Protein AF-A0A1C2I2F8-F1 (afdb_monomer)

Solvent-accessible surface area (backbone atoms only — not comparable to full-atom values): 10516 Å² total; per-residue (Å²): 132,60,70,65,62,55,48,52,49,51,50,42,50,51,53,33,51,54,48,42,57,51,33,44,52,52,42,43,54,48,27,52,54,47,41,53,53,22,67,75,56,41,80,75,30,47,70,46,37,55,40,28,49,48,52,43,57,40,42,50,52,35,48,55,33,46,51,60,32,56,64,43,50,59,60,37,52,54,43,49,53,48,45,53,53,50,53,56,50,51,53,53,51,54,63,58,42,78,78,47,74,74,89,79,41,72,70,58,57,53,50,52,52,53,50,52,51,56,44,54,55,41,51,52,51,38,49,53,43,46,53,52,37,53,53,28,50,48,52,33,50,50,34,48,53,55,46,51,53,45,31,53,53,29,38,52,42,14,69,70,29,89,86,51,24,74,62,38,36,47,49,25,50,53,43,44,53,40,48,50,54,38,54,53,38,51,54,54,39,47,53,49,52,50,54,53,47,52,56,62,63,74,75,116

Nearest PDB structures (foldseek):
  5nnv-assembly2_B  TM=4.432E-01  e=3.507E-01  Bacillus subtilis subsp. subtilis str. 168
  6ewy-assembly1_A  TM=2.568E-01  e=3.854E-01  Mycobacterium tuberculosis H37Rv
  7sqc-assembly1_1J  TM=2.182E-01  e=1.090E+00  Chlamydomonas reinhardtii
  7sqc-assembly1_1K  TM=2.072E-01  e=1.517E+00  Chlamydomonas reinhardtii
  6h2e-assembly1_Q-2  TM=2.753E-01  e=4.495E+00  Aeromonas hydrophila subsp. hydrophila AL09-71

Foldseek 3Di:
DDPVLLVVLVVLLVVLVVLLVVLLVLQLVLLVVQCVVCVVVPPLQVQLVVLSVLSNVLSVQLVVLSVQLSVLSVVLSVLVVVLVVLVVVLVVVVVVCVVPDPVPDVPVVVVNVVSVVVNVVSLVVSLVSLVSNLVSLVSSLVSLVSSVVSLVSQLVSLCVRPPRNVSSNVSSVVSNVSSVSSNVSSVVSSVSSVVVNVVSVVPD

Mean predicted aligned error: 6.42 Å

Secondary structure (DSSP, 8-state):
--HHHHHHHHHHHHHHHHHHHHHHHHHHHHHHHHHHHHHHHGGGGHHHHHHHHHHHHHHHHHHHHHHHHHHHHHHHHHHHHHHHHHHHHHHHHHHHHTTS-GGG-HHHHHHHHHHHHHHHHHHHHHHHHHHHHHHHHHHHHHHHHHHHHHHHHHHHHHHH-SSSHHHHHHHHHHHHHHHHHHHHHHHHHHHHHHHHHHHHHTT-

pLDDT: mean 87.41, std 8.78, range [48.34, 96.81]

Organism: Acidithiobacillus thiooxidans (NCBI:txid930)

Radius of gyration: 25.01 Å; Cα contacts (8 Å, |Δi|>4): 177; chains: 1; bounding box: 57×21×79 Å

Structure (mmCIF, N/CA/C/O backbone):
data_AF-A0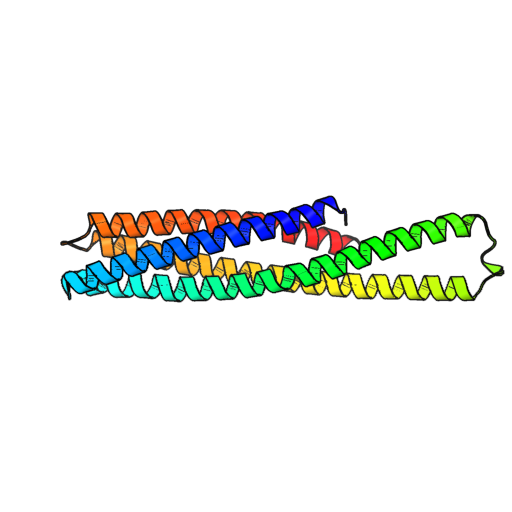A1C2I2F8-F1
#
_entry.id   AF-A0A1C2I2F8-F1
#
loop_
_atom_site.group_PDB
_atom_site.id
_atom_site.type_symbol
_atom_site.label_atom_id
_atom_site.label_alt_id
_atom_site.label_comp_id
_atom_site.label_asym_id
_atom_site.label_entity_id
_atom_site.label_seq_id
_atom_site.pdbx_PDB_ins_code
_atom_site.Cartn_x
_atom_site.Cartn_y
_atom_site.Cartn_z
_atom_site.occupancy
_atom_site.B_iso_or_equiv
_atom_site.auth_seq_id
_atom_site.auth_comp_id
_atom_site.auth_asym_id
_atom_site.auth_atom_id
_atom_site.pdbx_PDB_model_num
ATOM 1 N N . MET A 1 1 ? 8.963 0.550 -23.098 1.00 66.12 1 MET A N 1
ATOM 2 C CA . MET A 1 1 ? 7.778 0.998 -22.365 1.00 66.12 1 MET A CA 1
ATOM 3 C C . MET A 1 1 ? 7.460 2.398 -22.864 1.00 66.12 1 MET A C 1
ATOM 5 O O . MET A 1 1 ? 8.388 3.029 -23.361 1.00 66.12 1 MET A O 1
ATOM 9 N N . ASP A 1 2 ? 6.215 2.862 -22.812 1.00 74.25 2 ASP A N 1
ATOM 10 C CA . ASP A 1 2 ? 5.931 4.273 -23.112 1.00 74.25 2 ASP A CA 1
ATOM 11 C C . ASP A 1 2 ? 6.243 5.142 -21.881 1.00 74.25 2 ASP A C 1
ATOM 13 O O . ASP A 1 2 ? 6.106 4.681 -20.747 1.00 74.25 2 ASP A O 1
ATOM 17 N N . MET A 1 3 ? 6.691 6.378 -22.097 1.00 79.00 3 MET A N 1
ATOM 18 C CA . MET A 1 3 ? 6.932 7.354 -21.031 1.00 79.00 3 MET A CA 1
ATOM 19 C C . MET A 1 3 ? 5.645 7.637 -20.245 1.00 79.00 3 MET A C 1
ATOM 21 O O . MET A 1 3 ? 5.715 7.826 -19.035 1.00 79.00 3 MET A O 1
ATOM 25 N N . GLU A 1 4 ? 4.488 7.584 -20.909 1.00 85.31 4 GLU A N 1
ATOM 26 C CA . GLU A 1 4 ? 3.163 7.748 -20.297 1.00 85.31 4 GLU A CA 1
ATOM 27 C C . GLU A 1 4 ? 2.917 6.729 -19.172 1.00 85.31 4 GLU A C 1
ATOM 29 O O . GLU A 1 4 ? 2.670 7.115 -18.037 1.00 85.31 4 GLU A O 1
ATOM 34 N N . ARG A 1 5 ? 3.159 5.435 -19.420 1.00 84.81 5 ARG A N 1
ATOM 35 C CA . ARG A 1 5 ? 2.995 4.384 -18.395 1.00 84.81 5 ARG A CA 1
ATOM 36 C C . ARG A 1 5 ? 3.957 4.505 -17.219 1.00 84.81 5 ARG A C 1
ATOM 38 O O . ARG A 1 5 ? 3.641 4.092 -16.106 1.00 84.81 5 ARG A O 1
ATOM 45 N N . LEU A 1 6 ? 5.161 5.019 -17.469 1.00 83.88 6 LEU A N 1
ATOM 46 C CA . LEU A 1 6 ? 6.120 5.278 -16.400 1.00 83.88 6 LEU A CA 1
ATOM 47 C C . LEU A 1 6 ? 5.607 6.420 -15.517 1.00 83.88 6 LEU A C 1
ATOM 49 O O . LEU A 1 6 ? 5.664 6.292 -14.297 1.00 83.88 6 LEU A O 1
ATOM 53 N N . MET A 1 7 ? 5.068 7.484 -16.122 1.00 87.06 7 MET A N 1
ATOM 54 C CA . MET A 1 7 ? 4.445 8.597 -15.401 1.00 87.06 7 MET A CA 1
ATOM 55 C C . MET A 1 7 ? 3.229 8.138 -14.592 1.00 87.06 7 MET A C 1
ATOM 57 O O . MET A 1 7 ? 3.176 8.452 -13.408 1.00 87.06 7 MET A O 1
ATOM 61 N N . ASP A 1 8 ? 2.351 7.305 -15.159 1.00 90.06 8 ASP A N 1
ATOM 62 C CA . ASP A 1 8 ? 1.211 6.723 -14.433 1.00 90.06 8 ASP A CA 1
ATOM 63 C C . ASP A 1 8 ? 1.669 5.954 -13.182 1.00 90.06 8 ASP A C 1
ATOM 65 O O . ASP A 1 8 ? 1.111 6.116 -12.099 1.00 90.06 8 ASP A O 1
ATOM 69 N N . LEU A 1 9 ? 2.743 5.160 -13.291 1.00 89.94 9 LEU A N 1
ATOM 70 C CA . LEU A 1 9 ? 3.311 4.434 -12.151 1.00 89.94 9 LEU A CA 1
ATOM 71 C C . LEU A 1 9 ? 3.855 5.378 -11.065 1.00 89.94 9 LEU A C 1
ATOM 73 O 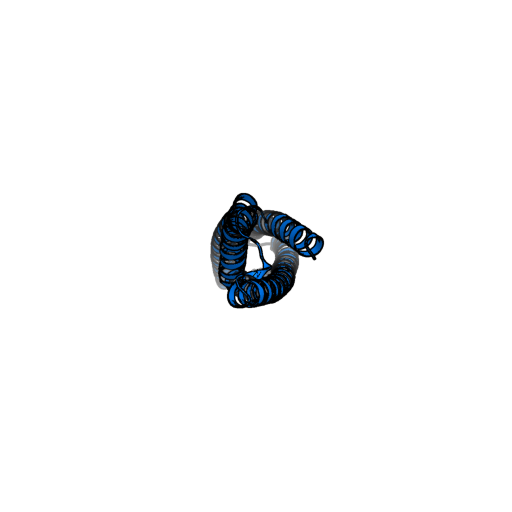O . LEU A 1 9 ? 3.735 5.073 -9.874 1.00 89.94 9 LEU A O 1
ATOM 77 N N . VAL A 1 10 ? 4.463 6.504 -11.449 1.00 89.06 10 VAL A N 1
ATOM 78 C CA . VAL A 1 10 ? 4.946 7.516 -10.493 1.00 89.06 10 VAL A CA 1
ATOM 79 C C . VAL A 1 10 ? 3.776 8.215 -9.811 1.00 89.06 10 VAL A C 1
ATOM 81 O O . VAL A 1 10 ? 3.778 8.347 -8.585 1.00 89.06 10 VAL A O 1
ATOM 84 N N . ASP A 1 11 ? 2.785 8.639 -10.589 1.00 90.62 11 ASP A N 1
ATOM 85 C CA . ASP A 1 11 ? 1.622 9.368 -10.099 1.00 90.62 11 ASP A CA 1
ATOM 86 C C . ASP A 1 11 ? 0.789 8.486 -9.163 1.00 90.62 11 ASP A C 1
ATOM 88 O O . ASP A 1 11 ? 0.508 8.892 -8.031 1.00 90.62 11 ASP A O 1
ATOM 92 N N . ASP A 1 12 ? 0.507 7.239 -9.552 1.00 91.50 12 ASP A N 1
ATOM 93 C CA . ASP A 1 12 ? -0.204 6.276 -8.708 1.00 91.50 12 ASP A CA 1
ATOM 94 C C . ASP A 1 12 ? 0.582 5.946 -7.431 1.00 91.50 12 ASP A C 1
ATOM 96 O O . ASP A 1 12 ? -0.003 5.870 -6.346 1.00 91.50 12 ASP A O 1
ATOM 100 N N . SER A 1 13 ? 1.914 5.813 -7.515 1.00 91.06 13 SER A N 1
ATOM 101 C CA . SER A 1 13 ? 2.769 5.650 -6.330 1.00 91.06 13 SER A CA 1
ATOM 102 C C . SER A 1 13 ? 2.642 6.846 -5.386 1.00 91.06 13 SER A C 1
ATOM 104 O O . SER A 1 13 ? 2.532 6.673 -4.167 1.00 91.06 13 SER A O 1
ATOM 106 N N . HIS A 1 14 ? 2.637 8.066 -5.926 1.00 89.19 14 HIS A N 1
ATOM 107 C CA . HIS A 1 14 ? 2.543 9.275 -5.122 1.00 89.19 14 HIS A CA 1
ATOM 108 C C . HIS A 1 14 ? 1.169 9.411 -4.457 1.00 89.19 14 HIS A C 1
ATOM 110 O O . HIS A 1 14 ? 1.088 9.678 -3.253 1.00 89.19 14 HIS A O 1
ATOM 116 N N . VAL A 1 15 ? 0.093 9.167 -5.210 1.00 91.62 15 VAL A N 1
ATOM 117 C CA . VAL A 1 15 ? -1.290 9.162 -4.711 1.00 91.62 15 VAL A CA 1
ATOM 118 C C . VAL A 1 15 ? -1.468 8.115 -3.614 1.00 91.62 15 VAL A C 1
ATOM 120 O O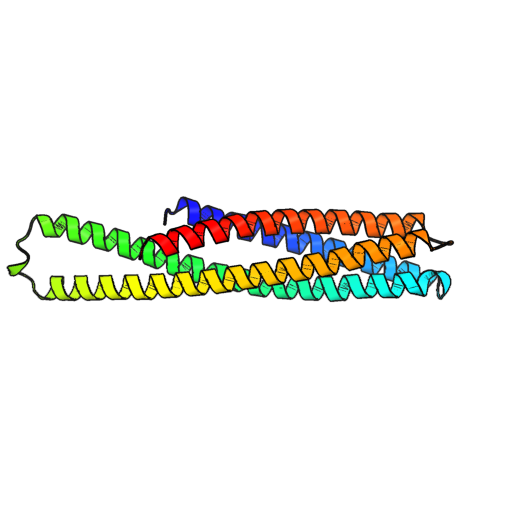 . VAL A 1 15 ? -2.041 8.417 -2.559 1.00 91.62 15 VAL A O 1
ATOM 123 N N . LEU A 1 16 ? -0.941 6.904 -3.815 1.00 91.94 16 LEU A N 1
ATOM 124 C CA . LEU A 1 16 ? -0.966 5.843 -2.814 1.00 91.94 16 LEU A CA 1
ATOM 125 C C . LEU A 1 16 ? -0.242 6.271 -1.536 1.00 91.94 16 LEU A C 1
ATOM 127 O O . LEU A 1 16 ? -0.814 6.165 -0.451 1.00 91.94 16 LEU A O 1
ATOM 131 N N . ASN A 1 17 ? 0.976 6.802 -1.647 1.00 90.19 17 ASN A N 1
ATOM 132 C CA . ASN A 1 17 ? 1.759 7.215 -0.486 1.00 90.19 17 ASN A CA 1
ATOM 133 C C . ASN A 1 17 ? 1.059 8.329 0.313 1.00 90.19 17 ASN A C 1
ATOM 135 O O . ASN A 1 17 ? 0.961 8.258 1.539 1.00 90.19 17 ASN A O 1
ATOM 139 N N . GLN A 1 18 ? 0.491 9.333 -0.364 1.00 92.38 18 GLN A N 1
ATOM 140 C CA . GLN A 1 18 ? -0.292 10.381 0.299 1.00 92.38 18 GLN A CA 1
ATOM 141 C C . GLN A 1 18 ? -1.537 9.817 0.997 1.00 92.38 18 GLN A C 1
ATOM 143 O O . GLN A 1 18 ? -1.827 10.175 2.145 1.00 92.38 18 GLN A O 1
ATOM 148 N N . THR A 1 19 ? -2.262 8.921 0.322 1.00 93.25 19 THR A N 1
ATOM 149 C CA . THR A 1 19 ? -3.471 8.278 0.855 1.00 93.25 19 THR A CA 1
ATOM 150 C C . THR A 1 19 ? -3.147 7.450 2.093 1.00 93.25 19 THR A C 1
ATOM 152 O O . THR A 1 19 ? -3.808 7.589 3.123 1.00 93.25 19 THR A O 1
ATOM 155 N N . LEU A 1 20 ? -2.088 6.646 2.021 1.00 91.94 20 LEU A N 1
ATOM 156 C CA . LEU A 1 20 ? -1.631 5.780 3.097 1.00 91.94 20 LEU A CA 1
ATOM 157 C C . LEU A 1 20 ? -1.120 6.602 4.286 1.00 91.94 20 LEU A C 1
ATOM 159 O O . LEU A 1 20 ? -1.578 6.399 5.408 1.00 91.94 20 LEU A O 1
ATOM 163 N N . ALA A 1 21 ? -0.276 7.612 4.057 1.00 90.94 21 ALA A N 1
ATOM 164 C CA . ALA A 1 21 ? 0.214 8.490 5.119 1.00 90.94 21 ALA A CA 1
ATOM 165 C C . ALA A 1 21 ? -0.926 9.225 5.844 1.00 90.94 21 ALA A C 1
ATOM 167 O O . ALA A 1 21 ? -0.912 9.352 7.073 1.00 90.94 21 ALA A O 1
ATOM 168 N N . LYS A 1 22 ? -1.933 9.700 5.101 1.00 93.56 22 LYS A N 1
ATOM 169 C CA . LYS A 1 22 ? -3.115 10.345 5.682 1.00 93.56 22 LYS A CA 1
ATOM 170 C C . LYS A 1 22 ? -3.944 9.358 6.502 1.00 93.56 22 LYS A C 1
ATOM 172 O O . LYS A 1 22 ? -4.258 9.654 7.654 1.00 93.56 22 LYS A O 1
ATOM 177 N N . ALA A 1 23 ? -4.260 8.192 5.942 1.00 91.06 23 ALA A N 1
ATOM 178 C CA . ALA A 1 23 ? -5.065 7.179 6.617 1.00 91.06 23 ALA A CA 1
ATOM 179 C C . ALA A 1 23 ? -4.387 6.662 7.893 1.00 91.06 23 ALA A C 1
ATOM 181 O O . ALA A 1 23 ? -5.036 6.575 8.931 1.00 91.06 23 ALA A O 1
ATOM 182 N N . LEU A 1 24 ? -3.076 6.403 7.863 1.00 90.25 24 LEU A N 1
ATOM 183 C CA . LEU A 1 24 ? -2.327 5.964 9.043 1.00 90.25 24 LEU A CA 1
ATOM 184 C C . LEU A 1 24 ? -2.321 7.011 10.160 1.00 90.25 24 LEU A C 1
ATOM 186 O O . LEU A 1 24 ? -2.509 6.666 11.325 1.00 90.25 24 LEU A O 1
ATOM 190 N N . ARG A 1 25 ? -2.167 8.299 9.821 1.00 91.25 25 ARG A N 1
ATOM 191 C CA . ARG A 1 25 ? -2.284 9.394 10.802 1.00 91.25 25 ARG A CA 1
ATOM 192 C C . ARG A 1 25 ? -3.688 9.475 11.399 1.00 91.25 25 ARG A C 1
ATOM 194 O O . ARG A 1 25 ? -3.834 9.711 12.597 1.00 91.25 25 ARG A O 1
ATOM 201 N N . GLU A 1 26 ? -4.722 9.296 10.579 1.00 91.81 26 GLU A N 1
ATOM 202 C CA . GLU A 1 26 ? -6.111 9.274 11.045 1.00 91.81 26 GLU A CA 1
ATOM 203 C C . GLU A 1 26 ? -6.363 8.084 11.984 1.00 91.81 26 GLU A C 1
ATOM 205 O O . GLU A 1 26 ? -6.938 8.276 13.058 1.00 91.81 26 GLU A O 1
ATOM 210 N N . ILE A 1 27 ? -5.879 6.890 11.627 1.00 90.81 27 ILE A N 1
ATOM 211 C CA . ILE A 1 27 ? -5.968 5.669 12.438 1.00 90.81 27 ILE A CA 1
ATOM 212 C C . ILE A 1 27 ? -5.261 5.851 13.784 1.00 90.81 27 ILE A C 1
ATOM 214 O O . ILE A 1 27 ? -5.883 5.599 14.816 1.00 90.81 27 ILE A O 1
ATOM 218 N N . ASP A 1 28 ? -4.014 6.335 13.806 1.00 90.69 28 ASP A N 1
ATOM 219 C CA . ASP A 1 28 ? -3.273 6.544 15.059 1.00 90.69 28 ASP A CA 1
ATOM 220 C C . ASP A 1 28 ? -3.976 7.567 15.963 1.00 90.69 28 ASP A C 1
ATOM 222 O O . ASP A 1 28 ? -4.195 7.307 17.148 1.00 90.69 28 ASP A O 1
ATOM 226 N N . ARG A 1 29 ? -4.454 8.686 15.398 1.00 92.06 29 ARG A N 1
ATOM 227 C CA . ARG A 1 29 ? -5.221 9.690 16.152 1.00 92.06 29 ARG A CA 1
ATOM 228 C C . ARG A 1 29 ? -6.494 9.096 16.762 1.00 92.06 29 ARG A C 1
ATOM 230 O O . ARG A 1 29 ? -6.821 9.375 17.916 1.00 92.06 29 ARG A O 1
ATOM 237 N N . MET A 1 30 ? -7.237 8.300 15.995 1.00 92.44 30 MET A N 1
ATOM 238 C CA . MET A 1 30 ? -8.466 7.656 16.463 1.00 92.44 30 MET A CA 1
ATOM 239 C C . MET A 1 30 ? -8.191 6.602 17.540 1.00 92.44 30 MET A C 1
ATOM 241 O O . MET A 1 30 ? -8.897 6.560 18.550 1.00 92.44 30 MET A O 1
ATOM 245 N N . ALA A 1 31 ? -7.145 5.797 17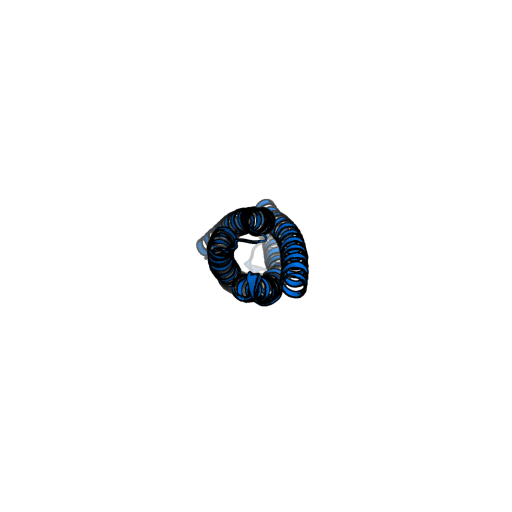.362 1.00 91.50 31 ALA A N 1
ATOM 246 C CA . ALA A 1 31 ? -6.728 4.794 18.332 1.00 91.50 31 ALA A CA 1
ATOM 247 C C . ALA A 1 31 ? -6.269 5.441 19.646 1.00 91.50 31 ALA A C 1
ATOM 249 O O . ALA A 1 31 ? -6.668 5.005 20.725 1.00 91.50 31 ALA A O 1
ATOM 250 N N . LEU A 1 32 ? -5.510 6.538 19.572 1.00 91.75 32 LEU A N 1
ATOM 251 C CA . LEU A 1 32 ? -5.098 7.307 20.744 1.00 91.75 32 LEU A CA 1
ATOM 252 C C . LEU A 1 32 ? -6.306 7.863 21.510 1.00 91.75 32 LEU A C 1
ATOM 254 O O . LEU A 1 32 ? -6.382 7.727 22.732 1.00 91.75 32 LEU A O 1
ATOM 258 N N . ASN A 1 33 ? -7.281 8.437 20.800 1.00 89.12 33 ASN A N 1
ATOM 259 C CA . ASN A 1 33 ? -8.515 8.926 21.415 1.00 89.12 33 ASN A CA 1
ATOM 260 C C . ASN A 1 33 ? -9.288 7.798 22.113 1.00 89.12 33 ASN A C 1
ATOM 262 O O . ASN A 1 33 ? -9.778 7.986 23.229 1.00 89.12 33 ASN A O 1
ATOM 266 N N . ALA A 1 34 ? -9.357 6.615 21.500 1.00 88.56 34 ALA A N 1
ATOM 267 C CA . ALA A 1 34 ? -9.966 5.449 22.127 1.00 88.56 34 ALA A CA 1
ATOM 268 C C . ALA A 1 34 ? -9.212 5.006 23.390 1.00 88.56 34 ALA A C 1
ATOM 270 O O . ALA A 1 34 ? -9.844 4.758 24.413 1.00 88.56 34 ALA A O 1
ATOM 271 N N . LEU A 1 35 ? -7.876 4.987 23.374 1.00 90.25 35 LEU A N 1
ATOM 272 C CA . LEU A 1 35 ? -7.069 4.665 24.557 1.00 90.25 35 LEU A CA 1
ATOM 273 C C . LEU A 1 35 ? -7.296 5.657 25.706 1.00 90.25 35 LEU A C 1
ATOM 275 O O . LEU A 1 35 ? -7.325 5.258 26.870 1.00 90.25 35 LEU A O 1
ATOM 279 N N . VAL A 1 36 ? -7.499 6.944 25.409 1.00 90.12 36 VAL A N 1
ATOM 280 C CA . VAL A 1 36 ? -7.859 7.943 26.428 1.00 90.12 36 VAL A CA 1
ATOM 281 C C . VAL A 1 36 ? -9.231 7.642 27.037 1.00 90.12 36 VAL A C 1
ATOM 283 O O . VAL A 1 36 ? -9.383 7.723 28.258 1.00 90.12 36 VAL A O 1
ATOM 286 N N . LEU A 1 37 ? -10.222 7.260 26.224 1.00 86.44 37 LEU A N 1
ATOM 287 C CA . LEU A 1 37 ? -11.540 6.843 26.721 1.00 86.44 37 LEU A CA 1
ATOM 288 C C . LEU A 1 37 ? -11.438 5.595 27.605 1.00 86.44 37 LEU A C 1
ATOM 290 O O . LEU A 1 37 ? -12.030 5.565 28.683 1.00 86.44 37 LEU A O 1
ATOM 294 N N . VAL A 1 38 ? -10.635 4.612 27.193 1.00 87.50 38 VAL A N 1
ATOM 295 C CA . VAL A 1 38 ? -10.368 3.393 27.969 1.00 87.50 38 VAL A CA 1
ATOM 296 C C . VAL A 1 38 ? -9.743 3.741 29.320 1.00 87.50 38 VAL A C 1
ATOM 298 O O . VAL A 1 38 ? -10.239 3.296 30.350 1.00 87.50 38 VAL A O 1
ATOM 301 N N . LYS A 1 39 ? -8.728 4.615 29.352 1.00 88.50 39 LYS A N 1
ATOM 302 C CA . LYS A 1 39 ? -8.100 5.063 30.609 1.00 88.50 39 LYS A CA 1
ATOM 303 C C . LYS A 1 39 ? -9.081 5.750 31.561 1.00 88.50 39 LYS A C 1
ATOM 305 O O . LYS A 1 39 ? -8.943 5.607 32.769 1.00 88.50 39 LYS A O 1
ATOM 310 N N . ARG A 1 40 ? -10.066 6.487 31.036 1.00 86.69 40 ARG A N 1
ATOM 311 C CA . ARG A 1 40 ? -11.088 7.170 31.851 1.00 86.69 40 ARG A CA 1
ATOM 312 C C . ARG A 1 40 ? -12.145 6.219 32.413 1.00 86.69 40 ARG A C 1
ATOM 314 O O . ARG A 1 40 ? -12.638 6.462 33.505 1.00 86.69 40 ARG A O 1
ATOM 321 N N . GLN A 1 41 ? -12.503 5.176 31.667 1.00 84.75 41 GLN A N 1
ATOM 322 C CA . GLN A 1 41 ? -13.566 4.227 32.032 1.00 84.75 41 GLN A CA 1
ATOM 323 C C . GLN A 1 41 ? -13.035 2.951 32.715 1.00 84.75 41 GLN A C 1
ATOM 325 O O . GLN A 1 41 ? -13.813 2.131 33.204 1.00 84.75 41 GLN A O 1
ATOM 330 N N . GLY A 1 42 ? -11.712 2.772 32.753 1.00 82.88 42 GLY A N 1
ATOM 331 C CA . GLY A 1 42 ? -11.041 1.661 33.421 1.00 82.88 42 GLY A CA 1
ATOM 332 C C . GLY A 1 42 ? -11.452 0.299 32.862 1.00 82.88 42 GLY A C 1
ATOM 333 O O . GLY A 1 42 ? -11.569 0.106 31.650 1.00 82.88 42 GLY A O 1
ATOM 334 N N . ASN A 1 43 ? -11.703 -0.655 33.761 1.00 81.81 43 ASN A N 1
ATOM 335 C CA . ASN A 1 43 ? -11.988 -2.050 33.410 1.00 81.81 43 ASN A CA 1
ATOM 336 C C . ASN A 1 43 ? -13.225 -2.230 32.518 1.00 81.81 43 ASN A C 1
ATOM 338 O O . ASN A 1 43 ? -13.318 -3.235 31.819 1.00 81.81 43 ASN A O 1
ATOM 342 N N . ALA A 1 44 ? -14.147 -1.262 32.486 1.00 81.19 44 ALA A N 1
ATOM 343 C CA . ALA A 1 44 ? -15.346 -1.339 31.654 1.00 81.19 44 ALA A CA 1
ATOM 344 C C . ALA A 1 44 ? -15.045 -1.351 30.143 1.00 81.19 44 ALA A C 1
ATOM 346 O O . ALA A 1 44 ? -15.889 -1.792 29.367 1.00 81.19 44 ALA A O 1
ATOM 347 N N . LEU A 1 45 ? -13.867 -0.868 29.722 1.00 86.44 45 LEU A N 1
ATOM 348 C CA . LEU A 1 45 ? -13.442 -0.805 28.318 1.00 86.44 45 LEU A CA 1
ATOM 349 C C . LEU A 1 45 ? -12.123 -1.545 28.045 1.00 86.44 45 LEU A C 1
ATOM 351 O O . LEU A 1 45 ? -11.493 -1.306 27.015 1.00 86.44 45 LEU A O 1
ATOM 355 N N . ALA A 1 46 ? -11.690 -2.437 28.940 1.00 85.38 46 ALA A N 1
ATOM 356 C CA . ALA A 1 46 ? -10.403 -3.123 28.804 1.00 85.38 46 ALA A CA 1
ATOM 357 C C . ALA A 1 46 ? -10.273 -3.893 27.473 1.00 85.38 46 ALA A C 1
ATOM 359 O O . ALA A 1 46 ? -9.238 -3.785 26.817 1.00 85.38 46 ALA A O 1
ATOM 360 N N . GLY A 1 47 ? -11.338 -4.579 27.032 1.00 87.19 47 GLY A N 1
ATOM 361 C CA . GLY A 1 47 ? -11.376 -5.295 25.747 1.00 87.19 47 GLY A CA 1
ATOM 362 C C . GLY A 1 47 ? -11.115 -4.377 24.550 1.00 87.19 47 GLY A C 1
ATOM 363 O O . GLY A 1 47 ? -10.225 -4.635 23.743 1.00 87.19 47 GLY A O 1
ATOM 364 N N . TYR A 1 48 ? -11.782 -3.220 24.500 1.00 91.19 48 TYR A N 1
ATOM 365 C CA . TYR A 1 48 ? -11.520 -2.223 23.458 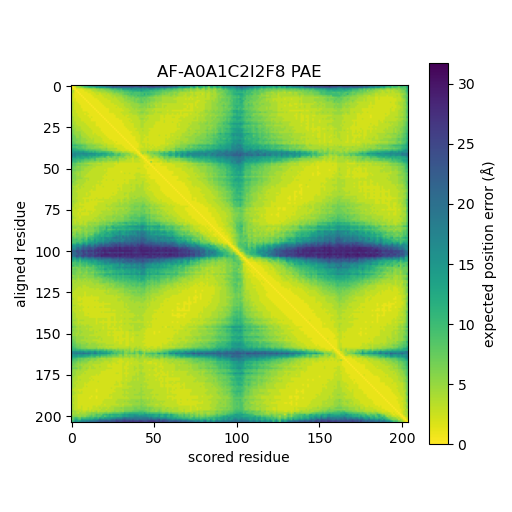1.00 91.19 48 TYR A CA 1
ATOM 366 C C . TYR A 1 48 ? -10.115 -1.610 23.569 1.00 91.19 48 TYR A C 1
ATOM 368 O O . TYR A 1 48 ? -9.529 -1.226 22.562 1.00 91.19 48 TYR A O 1
ATOM 376 N N . GLY A 1 49 ? -9.538 -1.538 24.772 1.00 90.75 49 GLY A N 1
ATOM 377 C CA . GLY A 1 49 ? -8.146 -1.128 24.974 1.00 90.75 49 GLY A CA 1
ATOM 378 C C . GLY A 1 49 ? -7.148 -2.005 24.217 1.00 90.75 49 GLY A C 1
ATOM 379 O O . GLY A 1 49 ? -6.240 -1.472 23.579 1.00 90.75 49 GLY A O 1
ATOM 380 N N . VAL A 1 50 ? -7.358 -3.325 24.222 1.00 92.38 50 VAL A N 1
ATOM 381 C CA . VAL A 1 50 ? -6.542 -4.282 23.454 1.00 92.38 50 VAL A CA 1
ATOM 382 C C . VAL A 1 50 ? -6.679 -4.023 21.953 1.00 92.38 50 VAL A C 1
ATOM 384 O O . VAL A 1 50 ? -5.675 -3.941 21.249 1.00 92.38 50 VAL A O 1
ATOM 387 N N . VAL A 1 51 ? -7.904 -3.805 21.467 1.00 93.19 51 VAL A N 1
ATOM 388 C CA . VAL A 1 51 ? -8.151 -3.471 20.055 1.00 93.19 51 VAL A CA 1
ATOM 389 C C . VAL A 1 51 ? -7.476 -2.147 19.672 1.00 93.19 51 VAL A C 1
ATOM 391 O O . VAL A 1 51 ? -6.807 -2.060 18.645 1.00 93.19 51 VAL A O 1
ATOM 394 N N . ALA A 1 52 ? -7.612 -1.111 20.501 1.00 91.81 52 ALA A N 1
ATOM 395 C CA . ALA A 1 52 ? -7.017 0.200 20.259 1.00 91.81 52 ALA A CA 1
ATOM 396 C C . ALA A 1 52 ? -5.486 0.139 20.181 1.00 91.81 52 ALA A C 1
ATOM 398 O O . ALA A 1 52 ? -4.890 0.823 19.352 1.00 91.81 52 ALA A O 1
ATOM 399 N N . GLN A 1 53 ? -4.855 -0.704 20.998 1.00 93.50 53 GLN A N 1
ATOM 400 C CA . GLN A 1 53 ? -3.423 -0.964 20.915 1.00 93.50 53 GLN A CA 1
ATOM 401 C C . GLN A 1 53 ? -3.058 -1.717 19.625 1.00 93.50 53 GLN A C 1
ATOM 403 O O . GLN A 1 53 ? -2.165 -1.277 18.899 1.00 93.50 53 GLN A O 1
ATOM 408 N N . ALA A 1 54 ? -3.802 -2.773 19.284 1.00 93.81 54 ALA A N 1
ATOM 409 C CA . ALA A 1 54 ? -3.593 -3.534 18.054 1.00 93.81 54 ALA A CA 1
ATOM 410 C C . ALA A 1 54 ? -3.700 -2.651 16.797 1.00 93.81 54 ALA A C 1
ATOM 412 O O . ALA A 1 54 ? -2.889 -2.786 15.885 1.00 93.81 54 ALA A O 1
ATOM 413 N N . PHE A 1 55 ? -4.630 -1.687 16.763 1.00 92.19 55 PHE A N 1
ATOM 414 C CA . PHE A 1 55 ? -4.734 -0.737 15.649 1.00 92.19 55 PHE A CA 1
ATOM 415 C C . PHE A 1 55 ? -3.449 0.058 15.422 1.00 92.19 55 PHE A C 1
ATOM 417 O O . PHE A 1 55 ? -3.112 0.340 14.273 1.00 92.19 55 PHE A O 1
ATOM 424 N N . ARG A 1 56 ? -2.746 0.440 16.493 1.00 93.06 56 ARG A N 1
ATOM 425 C CA . ARG A 1 56 ? -1.517 1.242 16.408 1.00 93.06 56 ARG A CA 1
ATOM 426 C C . ARG A 1 56 ? -0.329 0.399 15.981 1.00 93.06 56 ARG A C 1
ATOM 428 O O . ARG A 1 56 ? 0.440 0.829 15.129 1.00 93.06 56 ARG A O 1
ATOM 435 N N . GLU A 1 57 ? -0.205 -0.799 16.541 1.00 93.31 57 GLU A N 1
ATOM 436 C CA . GLU A 1 57 ? 0.853 -1.745 16.177 1.00 93.31 57 GLU A CA 1
ATOM 437 C C . GLU A 1 57 ? 0.764 -2.125 14.696 1.00 93.31 57 GLU A C 1
ATOM 439 O O . GLU A 1 57 ? 1.761 -2.087 13.977 1.00 93.31 57 GLU A O 1
ATOM 444 N N . ARG A 1 58 ? -0.448 -2.401 14.209 1.00 92.25 58 ARG A N 1
ATOM 445 C CA . ARG A 1 58 ? -0.682 -2.746 12.803 1.00 92.25 58 ARG A CA 1
ATOM 446 C C . ARG A 1 58 ? -0.552 -1.539 11.868 1.00 92.25 58 ARG A C 1
ATOM 448 O O . ARG A 1 58 ? 0.017 -1.673 10.788 1.00 92.25 58 ARG A O 1
ATOM 455 N N . ALA A 1 59 ? -0.936 -0.339 12.312 1.00 90.69 59 ALA A N 1
ATOM 456 C CA . ALA A 1 59 ? -0.672 0.896 11.572 1.00 90.69 59 ALA A CA 1
ATOM 457 C C . ALA A 1 59 ? 0.834 1.185 11.429 1.00 90.69 59 ALA A C 1
ATOM 459 O O . ALA A 1 59 ? 1.266 1.650 10.375 1.00 90.69 59 ALA A O 1
ATOM 460 N N . ALA A 1 60 ? 1.638 0.897 12.458 1.00 91.56 60 ALA A N 1
ATOM 461 C CA . ALA A 1 60 ? 3.094 1.012 12.384 1.00 91.56 60 ALA A CA 1
ATOM 462 C C . ALA A 1 60 ? 3.683 0.010 11.379 1.00 91.56 60 ALA A C 1
ATOM 464 O O . ALA A 1 60 ? 4.435 0.413 10.498 1.00 91.56 60 ALA A O 1
ATOM 465 N N . PHE A 1 61 ? 3.257 -1.256 11.423 1.00 92.19 61 PHE A N 1
ATOM 466 C CA . PHE A 1 61 ? 3.662 -2.250 10.424 1.00 92.19 61 PHE A CA 1
ATOM 467 C C . PHE A 1 61 ? 3.318 -1.814 8.990 1.00 92.19 61 PHE A C 1
ATOM 469 O O . PHE A 1 61 ? 4.149 -1.907 8.087 1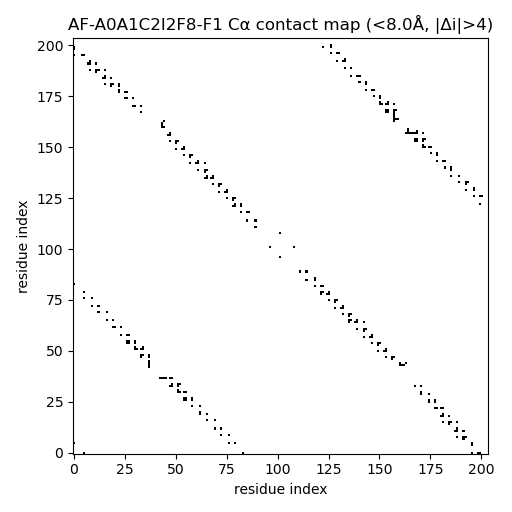.00 92.19 61 PHE A O 1
ATOM 476 N N . LEU A 1 62 ? 2.101 -1.302 8.779 1.00 92.06 62 LEU A N 1
ATOM 477 C CA . LEU A 1 62 ? 1.655 -0.832 7.469 1.00 92.06 62 LEU A CA 1
ATOM 478 C C . LEU A 1 62 ? 2.468 0.382 6.988 1.00 92.06 62 LEU A C 1
ATOM 480 O O . LEU A 1 62 ? 2.738 0.501 5.792 1.00 92.06 62 LEU A O 1
ATOM 484 N N . LYS A 1 63 ? 2.909 1.249 7.909 1.00 92.06 63 LYS A N 1
ATOM 485 C CA . LYS A 1 63 ? 3.842 2.347 7.615 1.00 92.06 63 LYS A CA 1
ATOM 486 C C . LYS A 1 63 ? 5.173 1.814 7.093 1.00 92.06 63 LYS A C 1
ATOM 488 O O . LYS A 1 63 ? 5.612 2.235 6.028 1.00 92.06 63 LYS A O 1
ATOM 493 N N . ASP A 1 64 ? 5.771 0.867 7.807 1.00 93.19 64 ASP A N 1
ATOM 494 C CA . ASP A 1 64 ? 7.081 0.311 7.463 1.00 93.19 64 ASP A CA 1
ATOM 495 C C . ASP A 1 64 ? 7.033 -0.443 6.123 1.00 93.19 64 ASP A C 1
ATOM 497 O O . ASP A 1 64 ? 7.938 -0.331 5.294 1.00 93.19 64 ASP A O 1
ATOM 501 N N . ALA A 1 65 ? 5.947 -1.183 5.868 1.00 92.75 65 ALA A N 1
ATOM 502 C CA . ALA A 1 65 ? 5.721 -1.851 4.588 1.00 92.75 65 ALA A CA 1
ATOM 503 C C . ALA A 1 65 ? 5.596 -0.848 3.427 1.00 92.75 65 ALA A C 1
ATOM 505 O O . ALA A 1 65 ? 6.183 -1.059 2.364 1.00 92.75 65 ALA A O 1
ATOM 506 N N . ALA A 1 66 ? 4.878 0.258 3.634 1.00 91.12 66 ALA A N 1
ATOM 507 C CA . ALA A 1 66 ? 4.723 1.297 2.622 1.00 91.12 66 ALA A CA 1
ATOM 508 C C . ALA A 1 66 ? 6.029 2.053 2.340 1.00 91.12 66 ALA A C 1
ATOM 510 O O . ALA A 1 66 ? 6.321 2.356 1.186 1.00 91.12 66 ALA A O 1
ATOM 511 N N . GLU A 1 67 ? 6.840 2.321 3.365 1.00 92.75 67 GLU A N 1
ATOM 512 C CA . GLU A 1 67 ? 8.166 2.927 3.201 1.00 92.75 67 GLU A CA 1
ATOM 513 C C . GLU A 1 67 ? 9.100 2.021 2.391 1.00 92.75 67 GLU A C 1
ATOM 515 O O . GLU A 1 67 ? 9.753 2.487 1.454 1.00 92.75 67 GLU A O 1
ATOM 520 N N . ALA A 1 68 ? 9.108 0.719 2.693 1.00 93.12 68 ALA A N 1
ATOM 521 C CA . ALA A 1 68 ? 9.884 -0.263 1.940 1.00 93.12 68 ALA A CA 1
ATOM 522 C C . ALA A 1 68 ? 9.447 -0.337 0.467 1.00 93.12 68 ALA A C 1
ATOM 524 O O . ALA A 1 68 ? 10.290 -0.368 -0.427 1.00 93.12 68 ALA A O 1
ATOM 525 N N . MET A 1 69 ? 8.138 -0.306 0.205 1.00 94.06 69 MET A N 1
ATOM 526 C CA . MET A 1 69 ? 7.587 -0.248 -1.150 1.00 94.06 69 MET A CA 1
ATOM 527 C C . MET A 1 69 ? 8.002 1.042 -1.876 1.00 94.06 69 MET A C 1
ATOM 529 O O . MET A 1 69 ? 8.477 0.988 -3.009 1.00 94.06 69 MET A O 1
ATOM 533 N N . GLN A 1 70 ? 7.892 2.204 -1.223 1.00 91.56 70 GLN A N 1
ATOM 534 C CA . GLN A 1 70 ? 8.235 3.497 -1.824 1.00 91.56 70 GLN A CA 1
ATOM 535 C C . GLN A 1 70 ? 9.725 3.607 -2.179 1.00 91.56 70 GLN A C 1
ATOM 537 O O . GLN A 1 70 ? 10.081 4.254 -3.168 1.00 91.56 70 GLN A O 1
ATOM 542 N N . ALA A 1 71 ? 10.599 2.961 -1.403 1.00 93.19 71 ALA A N 1
ATOM 543 C CA . ALA A 1 71 ? 12.036 2.943 -1.657 1.00 93.19 71 ALA A CA 1
ATOM 544 C C . ALA A 1 71 ? 12.408 2.282 -2.999 1.00 93.19 71 ALA A C 1
ATOM 546 O O . ALA A 1 71 ? 13.449 2.610 -3.565 1.00 93.19 71 ALA A O 1
ATOM 547 N N . LEU A 1 72 ? 11.552 1.405 -3.538 1.00 94.12 72 LEU A N 1
ATOM 548 C CA . LEU A 1 72 ? 11.779 0.701 -4.808 1.00 94.12 72 LEU A CA 1
ATOM 549 C C . LEU A 1 72 ? 11.395 1.530 -6.042 1.00 94.12 72 LEU A C 1
ATOM 551 O O . LEU A 1 72 ? 11.895 1.280 -7.140 1.00 94.12 72 LEU A O 1
ATOM 555 N N . VAL A 1 73 ? 10.553 2.551 -5.872 1.00 91.12 73 VAL A N 1
ATOM 556 C CA . VAL A 1 73 ? 10.003 3.340 -6.985 1.00 91.12 73 VAL A CA 1
ATOM 557 C C . VAL A 1 73 ? 11.075 4.200 -7.656 1.00 91.12 73 VAL A C 1
ATOM 559 O O . VAL A 1 73 ? 11.171 4.230 -8.880 1.00 91.12 73 VAL A O 1
ATOM 562 N N . SER A 1 74 ? 11.927 4.870 -6.875 1.00 91.25 74 SER A N 1
ATOM 563 C CA . SER A 1 74 ? 12.981 5.737 -7.429 1.00 91.25 74 SER A CA 1
ATOM 564 C C . SER A 1 74 ? 14.039 4.960 -8.233 1.00 91.25 74 SER A C 1
ATOM 566 O O . SER A 1 74 ? 14.291 5.346 -9.379 1.00 91.25 74 SER A O 1
ATOM 568 N N . PRO A 1 75 ? 14.615 3.847 -7.726 1.00 94.00 75 PRO A N 1
ATOM 569 C CA . PRO A 1 75 ? 15.495 2.991 -8.522 1.00 94.00 75 PRO A CA 1
ATOM 570 C C . PRO A 1 75 ? 14.839 2.507 -9.818 1.00 94.00 75 PRO A C 1
ATOM 572 O O . PRO A 1 75 ? 15.448 2.602 -10.881 1.00 94.00 75 PRO A O 1
ATOM 575 N N . LEU A 1 76 ? 13.575 2.072 -9.755 1.00 91.56 76 LEU A N 1
ATOM 576 C CA . LEU A 1 76 ? 12.838 1.609 -10.930 1.00 91.56 76 LEU A CA 1
ATOM 577 C C . LEU A 1 76 ? 12.718 2.704 -11.999 1.00 91.56 76 LEU A C 1
ATOM 579 O O . LEU A 1 76 ? 13.046 2.464 -13.162 1.00 91.56 76 LEU A O 1
ATOM 583 N N . ILE A 1 77 ? 12.305 3.914 -11.609 1.00 90.06 77 ILE A N 1
ATOM 584 C CA . ILE A 1 77 ? 12.208 5.068 -12.515 1.00 90.06 77 ILE A CA 1
ATOM 585 C C . ILE A 1 77 ? 13.565 5.360 -13.158 1.00 90.06 77 ILE A C 1
ATOM 587 O O . ILE A 1 77 ? 13.648 5.547 -14.371 1.00 90.06 77 ILE A O 1
ATOM 591 N N . GLN A 1 78 ? 14.641 5.387 -12.370 1.00 91.75 78 GLN A N 1
ATOM 592 C CA . GLN A 1 78 ? 15.980 5.688 -12.878 1.00 91.75 78 GLN A CA 1
ATOM 593 C C . GLN A 1 78 ? 16.453 4.647 -13.895 1.00 91.75 78 GLN A C 1
ATOM 595 O O . GLN A 1 78 ? 16.966 5.016 -14.956 1.00 91.75 78 GLN A O 1
ATOM 600 N N . THR A 1 79 ? 16.266 3.361 -13.599 1.00 91.62 79 THR A N 1
ATOM 601 C CA . THR A 1 79 ? 16.645 2.273 -14.506 1.00 91.62 79 THR A CA 1
ATOM 602 C C . THR A 1 79 ? 15.838 2.344 -15.797 1.00 91.62 79 THR A C 1
ATOM 604 O O . THR A 1 79 ? 16.414 2.300 -16.884 1.00 91.62 79 THR A O 1
ATOM 607 N N . GLN A 1 80 ? 14.533 2.588 -15.705 1.00 88.69 80 GLN A N 1
ATOM 608 C CA . GLN A 1 80 ? 13.667 2.703 -16.874 1.00 88.69 80 GLN A CA 1
ATOM 609 C C . GLN A 1 80 ? 13.960 3.945 -17.731 1.00 88.69 80 GLN A C 1
ATOM 611 O O . GLN A 1 80 ? 14.022 3.856 -18.957 1.00 88.69 80 GLN A O 1
ATOM 616 N N . MET A 1 81 ? 14.241 5.095 -17.115 1.00 87.88 81 MET A N 1
ATOM 617 C CA . MET A 1 81 ? 14.670 6.299 -17.835 1.00 87.88 81 MET A CA 1
ATOM 618 C C . MET A 1 81 ? 15.993 6.085 -18.576 1.00 87.88 81 MET A C 1
ATOM 620 O O . MET A 1 81 ? 16.164 6.573 -19.696 1.00 87.88 81 MET A O 1
ATOM 624 N N . ARG A 1 82 ? 16.923 5.322 -17.988 1.00 89.06 82 ARG A N 1
ATOM 625 C CA . ARG A 1 82 ? 18.173 4.940 -18.659 1.00 89.06 82 ARG A CA 1
ATOM 626 C C . ARG A 1 82 ? 17.910 4.028 -19.852 1.00 89.06 82 ARG A C 1
ATOM 628 O O . ARG A 1 82 ? 18.487 4.278 -20.906 1.00 89.06 82 ARG A O 1
ATOM 635 N N . ILE A 1 83 ? 17.033 3.030 -19.719 1.00 87.62 83 ILE A N 1
ATOM 636 C CA . ILE A 1 83 ? 16.626 2.167 -20.841 1.00 87.62 83 ILE A CA 1
ATOM 637 C C . ILE A 1 83 ? 16.064 3.026 -21.979 1.00 87.62 83 ILE A C 1
ATOM 639 O O . ILE A 1 83 ? 16.577 2.963 -23.091 1.00 87.62 83 ILE A O 1
ATOM 643 N N . LEU A 1 84 ? 15.103 3.913 -21.696 1.00 85.94 84 LEU A N 1
ATOM 644 C CA . LEU A 1 84 ? 14.507 4.801 -22.703 1.00 85.94 84 LEU A 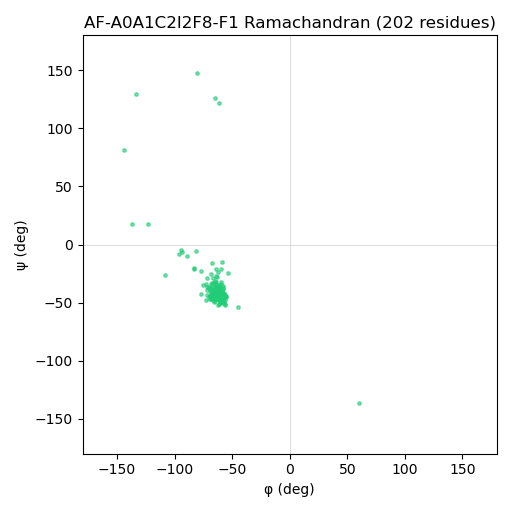CA 1
ATOM 645 C C . LEU A 1 84 ? 15.542 5.687 -23.407 1.00 85.94 84 LEU A C 1
ATOM 647 O O . LEU A 1 84 ? 15.524 5.809 -24.636 1.00 85.94 84 LEU A O 1
ATOM 651 N N . ALA A 1 85 ? 16.456 6.295 -22.646 1.00 85.38 85 ALA A N 1
ATOM 652 C CA . ALA A 1 85 ? 17.526 7.114 -23.204 1.00 85.38 85 ALA A CA 1
ATOM 653 C C . ALA A 1 85 ? 18.445 6.291 -24.123 1.00 85.38 85 ALA A C 1
ATOM 655 O O . ALA A 1 85 ? 18.770 6.737 -25.227 1.00 85.38 85 ALA A O 1
ATOM 656 N N . HIS A 1 86 ? 18.816 5.077 -23.705 1.00 83.00 86 HIS A N 1
ATOM 657 C CA . HIS A 1 86 ? 19.648 4.171 -24.494 1.00 83.00 86 HIS A CA 1
ATOM 658 C C . HIS A 1 86 ? 18.941 3.689 -25.766 1.00 83.00 86 HIS A C 1
ATOM 660 O O . HIS A 1 86 ? 19.534 3.768 -26.842 1.00 83.00 86 HIS A O 1
ATOM 666 N N . THR A 1 87 ? 17.673 3.276 -25.689 1.00 82.75 87 THR A N 1
ATOM 667 C CA . THR A 1 87 ? 16.889 2.856 -26.862 1.00 82.75 87 THR A CA 1
ATOM 668 C C . THR A 1 87 ? 16.755 3.992 -27.873 1.00 82.75 87 THR A C 1
ATOM 670 O O . THR A 1 87 ? 16.984 3.793 -29.066 1.00 82.75 87 THR A O 1
ATOM 673 N N . ARG A 1 88 ? 16.441 5.212 -27.411 1.00 83.06 88 ARG A N 1
ATOM 674 C CA . ARG A 1 88 ? 16.311 6.381 -28.294 1.00 83.06 88 ARG A CA 1
ATOM 675 C C . ARG A 1 88 ? 17.623 6.694 -29.002 1.00 83.06 88 ARG A C 1
ATOM 677 O O . ARG A 1 88 ? 17.622 6.954 -30.203 1.00 83.06 88 ARG A O 1
ATOM 684 N N . MET A 1 89 ? 18.730 6.650 -28.268 1.00 80.81 89 MET A N 1
ATOM 685 C CA . MET A 1 89 ? 20.052 6.912 -28.821 1.00 80.81 89 MET A CA 1
ATOM 686 C C . MET A 1 89 ? 20.462 5.830 -29.829 1.00 80.81 89 MET A C 1
ATOM 688 O O . MET A 1 89 ? 20.873 6.167 -30.936 1.00 80.81 89 MET A O 1
ATOM 692 N N . SER A 1 90 ? 20.262 4.549 -29.502 1.00 78.56 90 SER A N 1
ATOM 693 C CA . SER A 1 90 ? 20.519 3.420 -30.407 1.00 78.56 90 SER A CA 1
ATOM 694 C C . SER A 1 90 ? 19.764 3.564 -31.734 1.00 78.56 90 SER A C 1
ATOM 696 O O . SER A 1 90 ? 20.365 3.451 -32.800 1.00 78.56 90 SER A O 1
ATOM 698 N N . ASN A 1 91 ? 18.478 3.927 -31.689 1.00 79.56 91 ASN A N 1
ATOM 699 C CA . ASN A 1 91 ? 17.667 4.131 -32.893 1.00 79.56 91 ASN A CA 1
ATOM 700 C C . ASN A 1 91 ? 18.205 5.257 -33.790 1.00 79.56 91 ASN A C 1
ATOM 702 O O . ASN A 1 91 ? 18.230 5.112 -35.011 1.00 79.56 91 ASN A O 1
ATOM 706 N N . VAL A 1 92 ? 18.666 6.369 -33.204 1.00 79.56 92 VAL A N 1
ATOM 707 C CA . VAL A 1 92 ? 19.303 7.463 -33.959 1.00 79.56 92 VAL A CA 1
ATOM 708 C C . VAL A 1 92 ? 20.567 6.962 -34.659 1.00 79.56 92 VAL A C 1
ATOM 710 O O . VAL A 1 92 ? 20.744 7.207 -35.852 1.00 79.56 92 VAL A O 1
ATOM 713 N N . TYR A 1 93 ? 21.413 6.210 -33.952 1.00 73.81 93 TYR A N 1
ATOM 714 C CA . TYR A 1 93 ? 22.629 5.643 -34.534 1.00 73.81 93 TYR A CA 1
ATOM 715 C C . TYR A 1 93 ? 22.333 4.651 -35.662 1.00 73.81 93 TYR A C 1
ATOM 717 O O . TYR A 1 93 ? 22.935 4.766 -36.725 1.00 73.81 93 TYR A O 1
ATOM 725 N N . VAL A 1 94 ? 21.383 3.727 -35.484 1.00 73.62 94 VAL A N 1
ATOM 726 C CA . VAL A 1 94 ? 20.983 2.764 -36.528 1.00 73.62 94 VAL A CA 1
ATOM 727 C C . VAL A 1 94 ? 20.455 3.484 -37.773 1.00 73.62 94 VAL A C 1
ATOM 729 O O . VAL A 1 94 ? 20.870 3.166 -38.889 1.00 73.62 94 VAL A O 1
ATOM 732 N N . ASN A 1 95 ? 19.611 4.504 -37.595 1.00 74.62 95 ASN A N 1
ATOM 733 C CA . ASN A 1 95 ? 19.086 5.301 -38.704 1.00 74.62 95 ASN A CA 1
ATOM 734 C C . ASN A 1 95 ? 20.206 6.024 -39.468 1.00 74.62 95 ASN A C 1
ATOM 736 O O . ASN A 1 95 ? 20.204 6.016 -40.697 1.00 74.62 95 ASN A O 1
ATOM 740 N N . HIS A 1 96 ? 21.201 6.587 -38.775 1.00 69.69 96 HIS A N 1
ATOM 741 C CA . HIS A 1 96 ? 22.359 7.204 -39.430 1.00 69.69 96 HIS A CA 1
ATOM 742 C C . HIS A 1 96 ? 23.284 6.177 -40.099 1.00 69.69 96 HIS A C 1
ATOM 744 O O . HIS A 1 96 ? 23.776 6.434 -41.196 1.00 69.69 96 HIS A O 1
ATOM 750 N N . MET A 1 97 ? 23.475 4.997 -39.508 1.00 65.81 97 MET A N 1
ATOM 751 C CA . MET A 1 97 ? 24.313 3.937 -40.078 1.00 65.81 97 MET A CA 1
ATOM 752 C C . MET A 1 97 ? 23.725 3.310 -41.343 1.00 65.81 97 MET A C 1
ATOM 754 O O . MET A 1 97 ? 24.488 2.871 -42.192 1.00 65.81 97 MET A O 1
ATOM 758 N N . SER A 1 98 ? 22.404 3.334 -41.545 1.00 62.78 98 SER A N 1
ATOM 759 C CA . SER A 1 98 ? 21.798 2.877 -42.809 1.00 62.78 98 SER A CA 1
ATOM 760 C C . SER A 1 98 ? 22.289 3.652 -44.051 1.00 62.78 98 SER A C 1
ATOM 762 O O . SER A 1 98 ? 22.141 3.179 -45.176 1.00 62.78 98 SER A O 1
ATOM 764 N N . SER A 1 99 ? 22.928 4.814 -43.847 1.00 63.12 99 SER A N 1
ATOM 765 C CA . SER A 1 99 ? 23.546 5.638 -44.893 1.00 63.12 99 SER A CA 1
ATOM 766 C C . SER A 1 99 ? 25.049 5.388 -45.110 1.00 63.12 99 SER A C 1
ATOM 768 O O . SER A 1 99 ? 25.646 5.983 -46.006 1.00 63.12 99 SER A O 1
ATOM 770 N N . THR A 1 100 ? 25.693 4.535 -44.304 1.00 59.06 100 THR A N 1
ATOM 771 C CA . THR A 1 100 ? 27.152 4.314 -44.303 1.00 59.06 100 THR A CA 1
ATOM 772 C C . THR A 1 100 ? 27.454 2.810 -44.289 1.00 59.06 100 THR A C 1
ATOM 774 O O . THR A 1 100 ? 26.910 2.081 -43.470 1.00 59.06 100 THR A O 1
ATOM 777 N N . GLN A 1 101 ? 28.312 2.299 -45.182 1.00 59.00 101 GLN A N 1
ATOM 778 C CA . GLN A 1 101 ? 28.604 0.855 -45.232 1.00 59.00 101 GLN A CA 1
ATOM 779 C C . GLN A 1 101 ? 29.235 0.357 -43.915 1.00 59.00 101 GLN A C 1
ATOM 781 O O . GLN A 1 101 ? 30.311 0.813 -43.524 1.00 59.00 101 GLN A O 1
ATOM 786 N N . GLU A 1 102 ? 28.588 -0.619 -43.259 1.00 57.06 102 GLU A N 1
ATOM 787 C CA . GLU A 1 102 ? 29.011 -1.223 -41.977 1.00 57.06 102 GLU A CA 1
ATOM 788 C C . GLU A 1 102 ? 30.458 -1.759 -41.997 1.00 57.06 102 GLU A C 1
ATOM 790 O O . GLU A 1 102 ? 31.122 -1.815 -40.963 1.00 57.06 102 GLU A O 1
ATOM 795 N N . SER A 1 103 ? 30.983 -2.097 -43.177 1.00 58.88 103 SER A N 1
ATOM 796 C CA . SER A 1 103 ? 32.328 -2.648 -43.379 1.00 58.88 103 SER A CA 1
ATOM 797 C C . SER A 1 103 ? 33.472 -1.672 -43.065 1.00 58.88 103 SER A C 1
ATOM 799 O O . SER A 1 103 ? 34.609 -2.109 -42.907 1.00 58.88 103 SER A O 1
ATOM 801 N N . CYS A 1 104 ? 33.203 -0.364 -42.961 1.00 61.16 104 CYS A N 1
ATOM 802 C CA . CYS A 1 104 ? 34.242 0.650 -42.749 1.00 61.16 104 CYS A CA 1
ATOM 803 C C . CYS A 1 104 ? 34.569 0.943 -41.273 1.00 61.16 104 CYS A C 1
ATOM 805 O O . CYS A 1 104 ? 35.537 1.659 -41.016 1.00 61.16 104 CYS A O 1
ATOM 807 N N . CYS A 1 105 ? 33.795 0.453 -40.292 1.00 67.31 105 CYS A N 1
ATOM 808 C CA . CYS A 1 105 ? 33.897 0.933 -38.902 1.00 67.31 105 CYS A CA 1
ATOM 809 C C . CYS A 1 105 ? 33.694 -0.169 -37.832 1.00 67.31 105 CYS A C 1
ATOM 811 O O . CYS A 1 105 ? 32.625 -0.252 -37.223 1.00 67.31 105 CYS A O 1
ATOM 813 N N . PRO A 1 106 ? 34.720 -0.983 -37.515 1.00 72.81 106 PRO A N 1
ATOM 814 C CA . PRO A 1 106 ? 34.629 -2.046 -36.501 1.00 72.81 106 PRO A CA 1
ATOM 815 C C . PRO A 1 106 ? 34.369 -1.536 -35.070 1.00 72.81 106 PRO A C 1
ATOM 817 O O . PRO A 1 106 ? 33.749 -2.234 -34.269 1.00 72.81 106 PRO A O 1
ATOM 820 N N . SER A 1 107 ? 34.774 -0.303 -34.746 1.00 77.00 107 SER A N 1
ATOM 821 C CA . SER A 1 107 ? 34.471 0.338 -33.458 1.00 77.00 107 SER A CA 1
ATOM 822 C C . SER A 1 107 ? 32.971 0.579 -33.253 1.00 77.00 107 SER A C 1
ATOM 824 O O . SER A 1 107 ? 32.484 0.446 -32.133 1.00 77.00 107 SER A O 1
ATOM 826 N N . LEU A 1 108 ? 32.223 0.870 -34.325 1.00 71.00 108 LEU A N 1
ATOM 827 C CA . LEU A 1 108 ? 30.769 1.050 -34.268 1.00 71.00 108 LEU A CA 1
ATOM 828 C C . LEU A 1 108 ? 30.045 -0.282 -34.055 1.00 71.00 108 LEU A C 1
ATOM 830 O O . LEU A 1 108 ? 29.104 -0.344 -33.267 1.00 71.00 108 LEU A O 1
ATOM 834 N N . ALA A 1 109 ? 30.510 -1.360 -34.694 1.00 75.25 109 ALA A N 1
ATOM 835 C CA . ALA A 1 109 ? 29.963 -2.700 -34.480 1.00 75.25 109 ALA A CA 1
ATOM 836 C C . ALA A 1 109 ? 30.151 -3.165 -33.022 1.00 75.25 109 ALA A C 1
ATOM 838 O O . ALA A 1 109 ? 29.200 -3.640 -32.398 1.00 75.25 109 ALA A O 1
ATOM 839 N N . ALA A 1 110 ? 31.344 -2.951 -32.453 1.00 80.31 110 ALA A N 1
ATOM 840 C CA . ALA A 1 110 ? 31.623 -3.240 -31.046 1.00 80.31 110 ALA A CA 1
ATOM 841 C C . ALA A 1 110 ? 30.767 -2.381 -30.095 1.00 80.31 110 ALA A C 1
ATOM 843 O O . ALA A 1 110 ? 30.209 -2.896 -29.126 1.00 80.31 110 ALA A O 1
ATOM 844 N N . MET A 1 111 ? 30.598 -1.090 -30.399 1.00 78.38 111 MET A N 1
ATOM 845 C CA . MET A 1 111 ? 29.757 -0.182 -29.614 1.00 78.38 111 MET A CA 1
ATOM 846 C C . MET A 1 111 ? 28.277 -0.596 -29.640 1.00 78.38 111 MET A C 1
ATOM 848 O O . MET A 1 111 ? 27.625 -0.604 -28.597 1.00 78.38 111 MET A O 1
ATOM 852 N N . ARG A 1 112 ? 27.759 -1.024 -30.800 1.00 77.62 112 ARG A N 1
ATOM 853 C CA . ARG A 1 112 ? 26.393 -1.558 -30.941 1.00 77.62 112 ARG A CA 1
ATOM 854 C C . ARG A 1 112 ? 26.183 -2.800 -30.078 1.00 77.62 112 ARG A C 1
ATOM 856 O O . ARG A 1 112 ? 25.165 -2.902 -29.398 1.00 77.62 112 ARG A O 1
ATOM 863 N N . GLN A 1 113 ? 27.143 -3.723 -30.080 1.00 81.94 113 GLN A N 1
ATOM 864 C CA . GLN A 1 113 ? 27.080 -4.931 -29.256 1.00 81.94 113 GLN A CA 1
ATOM 865 C C . GLN A 1 113 ? 27.127 -4.598 -27.757 1.00 81.94 113 GLN A C 1
ATOM 867 O O . GLN A 1 113 ? 26.333 -5.130 -26.984 1.00 81.94 113 GLN A O 1
ATOM 872 N N . GLN A 1 114 ? 27.997 -3.670 -27.352 1.00 84.06 114 GLN A N 1
ATOM 873 C CA . GLN A 1 114 ? 28.074 -3.199 -25.969 1.00 84.06 114 GLN A CA 1
ATOM 874 C C . GLN A 1 114 ? 26.765 -2.538 -25.511 1.00 84.06 114 GLN A C 1
ATOM 876 O O . GLN A 1 114 ? 26.324 -2.749 -24.382 1.00 84.06 114 GLN A O 1
ATOM 881 N N . TRP A 1 115 ? 26.117 -1.753 -26.375 1.00 82.00 115 TRP A N 1
ATOM 882 C CA . TRP A 1 115 ? 24.823 -1.141 -26.067 1.00 82.00 115 TRP A CA 1
ATOM 883 C C . TRP A 1 115 ? 23.687 -2.149 -25.983 1.00 82.00 115 TRP A C 1
ATOM 885 O O . TRP A 1 115 ? 22.852 -2.022 -25.088 1.00 82.00 115 TRP A O 1
ATOM 895 N N . ALA A 1 116 ? 23.658 -3.143 -26.873 1.00 82.38 116 ALA A N 1
ATOM 896 C CA . ALA A 1 116 ? 22.688 -4.229 -26.799 1.00 82.38 116 ALA A CA 1
ATOM 897 C C . ALA A 1 116 ? 22.808 -4.954 -25.451 1.00 82.38 116 ALA A C 1
ATOM 899 O O . ALA A 1 116 ? 21.826 -5.031 -24.719 1.00 82.38 116 ALA A O 1
ATOM 900 N N . GLN A 1 117 ? 24.029 -5.341 -25.063 1.00 86.56 117 GLN A N 1
ATOM 901 C CA . GLN A 1 117 ? 24.278 -5.986 -23.774 1.00 86.56 117 GLN A CA 1
ATOM 902 C C . GLN A 1 117 ? 23.863 -5.102 -22.589 1.00 86.56 117 GLN A C 1
ATOM 904 O O . GLN A 1 117 ? 23.117 -5.542 -21.721 1.00 86.56 117 GLN A O 1
ATOM 909 N N . SER A 1 118 ? 24.273 -3.827 -22.577 1.00 86.12 118 SER A N 1
ATOM 910 C CA . SER A 1 118 ? 23.900 -2.905 -21.498 1.00 86.12 118 SER A CA 1
ATOM 911 C C . SER A 1 118 ? 22.391 -2.664 -21.413 1.00 86.12 118 SER A C 1
ATOM 913 O O . SER A 1 118 ? 21.907 -2.324 -20.335 1.00 86.12 118 SER A O 1
ATOM 915 N N . THR A 1 119 ? 21.659 -2.769 -22.521 1.00 85.56 119 THR A N 1
ATOM 916 C CA . THR A 1 119 ? 20.197 -2.631 -22.524 1.00 85.56 119 THR A CA 1
ATOM 917 C C . THR A 1 119 ? 19.565 -3.860 -21.887 1.00 85.56 119 THR A C 1
ATOM 919 O O . THR A 1 119 ? 18.782 -3.707 -20.956 1.00 85.56 119 THR A O 1
ATOM 922 N N . THR A 1 120 ? 19.990 -5.057 -22.295 1.00 87.81 120 THR A N 1
ATOM 923 C CA . THR A 1 120 ? 19.524 -6.325 -21.722 1.00 87.81 120 THR A CA 1
ATOM 924 C C . THR A 1 120 ? 19.798 -6.416 -20.219 1.00 87.81 120 THR A C 1
ATOM 926 O O . THR A 1 120 ? 18.905 -6.782 -19.456 1.00 87.81 120 THR A O 1
ATOM 929 N N . ASP A 1 121 ? 20.988 -6.012 -19.762 1.00 90.00 121 ASP A N 1
ATOM 930 C CA . ASP A 1 121 ? 21.332 -6.021 -18.334 1.00 90.00 121 ASP A CA 1
ATOM 931 C C . ASP A 1 121 ? 20.414 -5.086 -17.523 1.00 90.00 121 ASP A C 1
ATOM 933 O O . ASP A 1 121 ? 19.950 -5.432 -16.435 1.00 90.00 121 ASP A O 1
ATOM 937 N N . ARG A 1 122 ? 20.102 -3.903 -18.070 1.00 89.50 122 ARG A N 1
ATOM 938 C CA . ARG A 1 122 ? 19.197 -2.933 -17.433 1.00 89.50 122 ARG A CA 1
ATOM 939 C C . ARG A 1 122 ? 17.743 -3.387 -17.457 1.00 89.50 122 ARG A C 1
ATOM 941 O O . ARG A 1 122 ? 17.019 -3.125 -16.503 1.00 89.50 122 ARG A O 1
ATOM 948 N N . GLU A 1 123 ? 17.301 -4.044 -18.523 1.00 89.56 123 GLU A N 1
ATOM 949 C CA . GLU A 1 123 ? 15.959 -4.629 -18.603 1.00 89.56 123 GLU A CA 1
ATOM 950 C C . GLU A 1 123 ? 15.785 -5.740 -17.559 1.00 89.56 123 GLU A C 1
ATOM 952 O O . GLU A 1 123 ? 14.762 -5.781 -16.871 1.00 89.56 123 GLU A O 1
ATOM 957 N N . ALA A 1 124 ? 16.810 -6.576 -17.358 1.00 90.88 124 ALA A N 1
ATOM 958 C CA . ALA A 1 124 ? 16.830 -7.569 -16.287 1.00 90.88 124 ALA A CA 1
ATOM 959 C C . ALA A 1 124 ? 16.787 -6.918 -14.891 1.00 90.88 124 ALA A C 1
ATOM 961 O O . ALA A 1 124 ? 16.013 -7.348 -14.034 1.00 90.88 124 ALA A O 1
ATOM 962 N N . GLU A 1 125 ? 17.556 -5.846 -14.670 1.00 93.06 125 GLU A N 1
ATOM 963 C CA . GLU A 1 125 ? 17.516 -5.056 -13.431 1.00 93.06 125 GLU A CA 1
ATOM 964 C C . GLU A 1 125 ? 16.120 -4.456 -13.181 1.00 93.06 125 GLU A C 1
ATOM 966 O O . GLU A 1 125 ? 15.569 -4.582 -12.086 1.00 93.06 125 GLU A O 1
ATOM 971 N N . ALA A 1 126 ? 15.513 -3.841 -14.200 1.00 91.94 126 ALA A N 1
ATOM 972 C CA . ALA A 1 126 ? 14.178 -3.259 -14.105 1.00 91.94 126 ALA A CA 1
ATOM 973 C C . ALA A 1 126 ? 13.115 -4.317 -13.781 1.00 91.94 126 ALA A C 1
ATOM 975 O O . ALA A 1 126 ? 12.226 -4.068 -12.965 1.00 91.94 126 ALA A O 1
ATOM 976 N N . ARG A 1 127 ? 13.223 -5.510 -14.376 1.00 91.44 127 ARG A N 1
ATOM 977 C CA . ARG A 1 127 ? 12.345 -6.643 -14.072 1.00 91.44 127 ARG A CA 1
ATOM 978 C C . ARG A 1 127 ? 12.484 -7.088 -12.617 1.00 91.44 127 ARG A C 1
ATOM 980 O O . ARG A 1 127 ? 11.470 -7.230 -11.940 1.00 91.44 127 ARG A O 1
ATOM 987 N N . ALA A 1 128 ? 13.711 -7.246 -12.124 1.00 94.69 128 ALA A N 1
ATOM 988 C CA . ALA A 1 128 ? 13.955 -7.621 -10.733 1.00 94.69 128 ALA A CA 1
ATOM 989 C C . ALA A 1 128 ? 13.379 -6.583 -9.750 1.00 94.69 128 ALA A C 1
ATOM 991 O O . ALA A 1 128 ? 12.775 -6.949 -8.742 1.00 94.69 128 ALA A O 1
ATOM 992 N N . LEU A 1 129 ? 13.509 -5.288 -10.060 1.00 94.56 129 LEU A N 1
ATOM 993 C CA . LEU A 1 129 ? 12.908 -4.209 -9.269 1.00 94.56 129 LEU A CA 1
ATOM 994 C C . LEU A 1 129 ? 11.373 -4.250 -9.291 1.00 94.56 129 LEU A C 1
ATOM 996 O O . LEU A 1 129 ? 10.748 -4.037 -8.255 1.00 94.56 129 LEU A O 1
ATOM 1000 N N . LEU A 1 130 ? 10.757 -4.552 -10.438 1.00 93.94 130 LEU A N 1
ATOM 1001 C CA . LEU A 1 130 ? 9.301 -4.711 -10.545 1.00 93.94 130 LEU A CA 1
ATOM 1002 C C . LEU A 1 130 ? 8.790 -5.915 -9.742 1.00 93.94 130 LEU A C 1
ATOM 1004 O O . LEU A 1 130 ? 7.763 -5.804 -9.078 1.00 93.94 130 LEU A O 1
ATOM 1008 N N . GLU A 1 131 ? 9.508 -7.039 -9.748 1.00 95.38 131 GLU A N 1
ATOM 1009 C CA . GLU A 1 131 ? 9.166 -8.219 -8.937 1.00 95.38 131 GLU A CA 1
ATOM 1010 C C . GLU A 1 131 ? 9.247 -7.903 -7.440 1.00 95.38 131 GLU A C 1
ATOM 1012 O O . GLU A 1 131 ? 8.323 -8.202 -6.682 1.00 95.38 131 GLU A O 1
ATOM 1017 N N . GLN A 1 132 ? 10.310 -7.215 -7.015 1.00 96.75 132 GLN A N 1
ATOM 1018 C CA . GLN A 1 132 ? 10.435 -6.734 -5.638 1.00 96.75 132 GLN A CA 1
ATOM 1019 C C . GLN A 1 132 ? 9.309 -5.762 -5.268 1.00 96.75 132 GLN A C 1
ATOM 1021 O O . GLN A 1 132 ? 8.774 -5.839 -4.161 1.00 96.75 132 GLN A O 1
ATOM 1026 N N . LEU A 1 133 ? 8.918 -4.874 -6.187 1.00 95.69 133 LEU A N 1
ATOM 1027 C CA . LEU A 1 133 ? 7.831 -3.924 -5.972 1.00 95.69 133 LEU A CA 1
ATOM 1028 C C . LEU A 1 133 ? 6.483 -4.639 -5.824 1.00 95.69 133 LEU A C 1
ATOM 1030 O O . LEU A 1 133 ? 5.739 -4.322 -4.901 1.00 95.69 133 LEU A O 1
ATOM 1034 N N . LEU A 1 134 ? 6.190 -5.640 -6.658 1.00 95.81 134 LEU A N 1
ATOM 1035 C CA . LEU A 1 134 ? 4.987 -6.472 -6.530 1.00 95.81 134 LEU A CA 1
ATOM 1036 C C . LEU A 1 134 ? 4.949 -7.215 -5.190 1.00 95.81 134 LEU A C 1
ATOM 1038 O O . LEU A 1 134 ? 3.910 -7.240 -4.528 1.00 95.81 134 LEU A O 1
ATOM 1042 N N . HIS A 1 135 ? 6.081 -7.762 -4.743 1.00 96.81 135 HIS A N 1
ATOM 1043 C CA . HIS A 1 135 ? 6.178 -8.367 -3.414 1.00 96.81 135 HIS A CA 1
ATOM 1044 C C . HIS A 1 135 ? 5.948 -7.350 -2.288 1.00 96.81 135 HIS A C 1
ATOM 1046 O O . HIS A 1 135 ? 5.245 -7.649 -1.320 1.00 96.81 135 HIS A O 1
ATOM 1052 N N . ALA A 1 136 ? 6.499 -6.140 -2.405 1.00 96.06 136 ALA A N 1
ATOM 1053 C CA . ALA A 1 136 ? 6.289 -5.077 -1.427 1.00 96.06 136 ALA A CA 1
ATOM 1054 C C . ALA A 1 136 ? 4.822 -4.611 -1.387 1.00 96.06 136 ALA A C 1
ATOM 1056 O O . ALA A 1 136 ? 4.267 -4.428 -0.304 1.00 96.06 136 ALA A O 1
ATOM 1057 N N . VAL A 1 137 ? 4.166 -4.504 -2.546 1.00 96.19 137 VAL A N 1
ATOM 1058 C CA . VAL A 1 137 ? 2.721 -4.249 -2.661 1.00 96.19 137 VAL A CA 1
ATOM 1059 C C . VAL A 1 137 ? 1.921 -5.350 -1.963 1.00 96.19 137 VAL A C 1
ATOM 1061 O O . VAL A 1 137 ? 1.030 -5.042 -1.172 1.00 96.19 137 VAL A O 1
ATOM 1064 N N . GLY A 1 138 ? 2.272 -6.623 -2.176 1.00 96.19 138 GLY A N 1
ATOM 1065 C CA . GLY A 1 138 ? 1.644 -7.757 -1.490 1.00 96.19 138 GLY A CA 1
ATOM 1066 C C . GLY A 1 138 ? 1.745 -7.655 0.034 1.00 96.19 138 GLY A C 1
ATOM 1067 O O . GLY A 1 138 ? 0.745 -7.806 0.731 1.00 96.19 138 GLY A O 1
ATOM 1068 N N . ARG A 1 139 ? 2.911 -7.271 0.562 1.00 96.00 139 ARG A N 1
ATOM 1069 C CA . ARG A 1 139 ? 3.090 -7.025 2.002 1.00 96.00 139 ARG A CA 1
ATOM 1070 C C . ARG A 1 139 ? 2.214 -5.897 2.552 1.00 96.00 139 ARG A C 1
ATOM 1072 O O . ARG A 1 139 ? 1.752 -5.972 3.690 1.00 96.00 139 ARG A O 1
ATOM 1079 N N . VAL A 1 140 ? 1.995 -4.837 1.775 1.00 94.62 140 VAL A N 1
ATOM 1080 C CA . VAL A 1 140 ? 1.069 -3.757 2.151 1.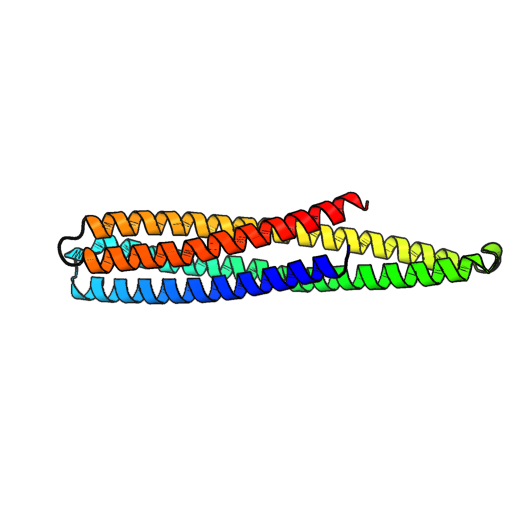00 94.62 140 VAL A CA 1
ATOM 1081 C C . VAL A 1 140 ? -0.373 -4.278 2.168 1.00 94.62 140 VAL A C 1
ATOM 1083 O O . VAL A 1 140 ? -1.111 -3.976 3.104 1.00 94.62 140 VAL A O 1
ATOM 1086 N N . GLN A 1 141 ? -0.765 -5.106 1.192 1.00 95.19 141 GLN A N 1
ATOM 1087 C CA . GLN A 1 141 ? -2.087 -5.749 1.158 1.00 95.19 141 GLN A CA 1
ATOM 1088 C C . GLN A 1 141 ? -2.315 -6.679 2.363 1.00 95.19 141 GLN A C 1
ATOM 1090 O O . GLN A 1 141 ? -3.384 -6.628 2.969 1.00 95.19 141 GLN A O 1
ATOM 1095 N N . GLU A 1 142 ? -1.311 -7.463 2.765 1.00 94.56 142 GLU A N 1
ATOM 1096 C CA . GLU A 1 142 ? -1.359 -8.281 3.988 1.00 94.56 142 GLU A CA 1
ATOM 1097 C C . GLU A 1 142 ? -1.579 -7.414 5.236 1.00 94.56 142 GLU A C 1
ATOM 1099 O O . GLU A 1 142 ? -2.474 -7.685 6.035 1.00 94.56 142 GLU A O 1
ATOM 1104 N N . GLY A 1 143 ? -0.828 -6.314 5.372 1.00 93.56 143 GLY A N 1
ATOM 1105 C CA . GLY A 1 143 ? -1.002 -5.375 6.483 1.00 93.56 143 GLY A CA 1
ATOM 1106 C C . GLY A 1 143 ? -2.391 -4.725 6.522 1.00 93.56 143 GLY A C 1
ATOM 1107 O O . GLY A 1 143 ? -2.935 -4.489 7.602 1.00 93.56 143 GLY A O 1
ATOM 1108 N N . ILE A 1 144 ? -2.994 -4.462 5.359 1.00 94.19 144 ILE A N 1
ATOM 1109 C CA . ILE A 1 144 ? -4.371 -3.960 5.257 1.00 94.19 144 ILE A CA 1
ATOM 1110 C C . ILE A 1 144 ? -5.369 -5.020 5.723 1.00 94.19 144 ILE A C 1
ATOM 1112 O O . ILE A 1 144 ? -6.236 -4.696 6.531 1.00 94.19 144 ILE A O 1
ATOM 1116 N N . ALA A 1 145 ? -5.229 -6.271 5.277 1.00 93.94 145 ALA A N 1
ATOM 1117 C CA . ALA A 1 145 ? -6.102 -7.369 5.695 1.00 93.94 145 ALA A CA 1
ATOM 1118 C C . ALA A 1 145 ? -6.040 -7.602 7.217 1.00 93.94 145 ALA A C 1
ATOM 1120 O O . ALA A 1 145 ? -7.073 -7.721 7.881 1.00 93.94 145 ALA A O 1
ATOM 1121 N N . ASP A 1 146 ? -4.837 -7.565 7.795 1.00 93.69 146 ASP A N 1
ATOM 1122 C CA . ASP A 1 146 ? -4.637 -7.611 9.245 1.00 93.69 146 ASP A CA 1
ATOM 1123 C C . ASP A 1 146 ? -5.363 -6.456 9.954 1.00 93.69 146 ASP A C 1
ATOM 1125 O O . ASP A 1 146 ? -6.035 -6.653 10.970 1.00 93.69 146 ASP A O 1
ATOM 1129 N N . GLN A 1 147 ? -5.259 -5.236 9.421 1.00 92.00 147 GLN A N 1
ATOM 1130 C CA . GLN A 1 147 ? -5.936 -4.067 9.979 1.00 92.00 147 GLN A CA 1
ATOM 1131 C C . GLN A 1 147 ? -7.468 -4.188 9.864 1.00 92.00 147 GLN A C 1
ATOM 1133 O O . GLN A 1 147 ? -8.180 -3.777 10.785 1.00 92.00 147 GLN A O 1
ATOM 1138 N N . GLU A 1 148 ? -7.992 -4.770 8.779 1.00 93.56 148 GLU A N 1
ATOM 1139 C CA . GLU A 1 148 ? -9.428 -5.009 8.573 1.00 93.56 148 GLU A CA 1
ATOM 1140 C C . GLU A 1 148 ? -9.974 -5.961 9.643 1.00 93.56 148 GLU A C 1
ATOM 1142 O O . GLU A 1 148 ? -11.041 -5.711 10.213 1.00 93.56 148 GLU A O 1
ATOM 1147 N N . TYR A 1 149 ? -9.205 -6.989 10.009 1.00 93.81 149 TYR A N 1
ATOM 1148 C CA . TYR A 1 149 ? -9.548 -7.878 11.117 1.00 93.81 149 TYR A CA 1
ATOM 1149 C C . TYR A 1 149 ? -9.646 -7.126 12.457 1.00 93.81 149 TYR A C 1
ATOM 1151 O O . TYR A 1 149 ? -10.604 -7.313 13.215 1.00 93.81 149 TYR A O 1
ATOM 1159 N N . VAL A 1 150 ? -8.716 -6.204 12.737 1.00 93.69 150 VAL A N 1
ATOM 1160 C CA . VAL A 1 150 ? -8.792 -5.360 13.945 1.00 93.69 150 VAL A CA 1
ATOM 1161 C C . VAL A 1 150 ? -10.021 -4.443 13.907 1.00 93.69 150 VAL A C 1
ATOM 1163 O O . VAL A 1 150 ? -10.673 -4.264 14.937 1.00 93.69 150 VAL A O 1
ATOM 1166 N N . VAL A 1 151 ? -10.405 -3.919 12.733 1.00 93.88 151 VAL A N 1
ATOM 1167 C CA . VAL A 1 151 ? -11.649 -3.139 12.561 1.00 93.88 151 VAL A CA 1
ATOM 1168 C C . VAL A 1 151 ? -12.874 -3.952 12.960 1.00 93.88 151 VAL A C 1
ATOM 1170 O O . VAL A 1 151 ? -13.733 -3.445 13.688 1.00 93.88 151 VAL A O 1
ATOM 1173 N N . VAL A 1 152 ? -12.960 -5.205 12.515 1.00 93.88 152 VAL A N 1
ATOM 1174 C CA . VAL A 1 152 ? -14.070 -6.097 12.868 1.00 93.88 152 VAL A CA 1
ATOM 1175 C C . VAL A 1 152 ? -14.118 -6.331 14.378 1.00 93.88 152 VAL A C 1
ATOM 1177 O O . VAL A 1 152 ? -15.171 -6.128 14.986 1.00 93.88 152 VAL A O 1
ATOM 1180 N N . ASN A 1 153 ? -12.984 -6.648 15.005 1.00 92.81 153 ASN A N 1
ATOM 1181 C CA . ASN A 1 153 ? -12.916 -6.845 16.456 1.00 92.81 153 ASN A CA 1
ATOM 1182 C C . ASN A 1 153 ? -13.287 -5.576 17.232 1.00 92.81 153 ASN A C 1
ATOM 1184 O O . ASN A 1 153 ? -14.012 -5.647 18.221 1.00 92.81 153 ASN A O 1
ATOM 1188 N N . GLY A 1 154 ? -12.871 -4.403 16.752 1.00 92.12 154 GLY A N 1
ATOM 1189 C CA . GLY A 1 154 ? -13.276 -3.124 17.329 1.00 92.12 154 GLY A CA 1
ATOM 1190 C C . GLY A 1 154 ? -14.781 -2.907 17.289 1.00 92.12 154 GLY A C 1
ATOM 1191 O O . GLY A 1 154 ? -15.367 -2.503 18.291 1.00 92.12 154 GLY A O 1
ATOM 1192 N N . ARG A 1 155 ? -15.442 -3.245 16.176 1.00 93.69 155 ARG A N 1
ATOM 1193 C CA . ARG A 1 155 ? -16.909 -3.158 16.077 1.00 93.69 155 ARG A CA 1
ATOM 1194 C C . ARG A 1 155 ? -17.603 -4.098 17.060 1.00 93.69 155 ARG A C 1
ATOM 1196 O O . ARG A 1 155 ? -18.583 -3.689 17.679 1.00 93.69 155 ARG A O 1
ATOM 1203 N N . ILE A 1 156 ? -17.092 -5.318 17.219 1.00 92.06 156 ILE A N 1
ATOM 1204 C CA . ILE A 1 156 ? -17.626 -6.300 18.172 1.00 92.06 156 ILE A CA 1
ATOM 1205 C C . ILE A 1 156 ? -17.488 -5.767 19.603 1.00 92.06 156 ILE A C 1
ATOM 1207 O O . ILE A 1 156 ? -18.483 -5.665 20.317 1.00 92.06 156 ILE A O 1
ATOM 1211 N N . GLU A 1 157 ? -16.294 -5.331 20.001 1.00 91.31 157 GLU A N 1
ATOM 1212 C CA . GLU A 1 157 ? -16.055 -4.802 21.349 1.00 91.31 157 GLU A CA 1
ATOM 1213 C C . GLU A 1 157 ? -16.837 -3.513 21.631 1.00 91.31 157 GLU A C 1
ATOM 1215 O O . GLU A 1 157 ? -17.360 -3.303 22.729 1.00 91.31 157 GLU A O 1
ATOM 1220 N N . ALA A 1 158 ? -16.992 -2.647 20.628 1.00 90.12 158 ALA A N 1
ATOM 1221 C CA . ALA A 1 158 ? -17.841 -1.469 20.738 1.00 90.12 158 ALA A CA 1
ATOM 1222 C C . ALA A 1 158 ? -19.317 -1.834 20.957 1.00 90.12 158 ALA A C 1
ATOM 1224 O O . ALA A 1 158 ? -19.998 -1.194 21.763 1.00 90.12 158 ALA A O 1
ATOM 1225 N N . ALA A 1 159 ? -19.818 -2.858 20.263 1.00 89.00 159 ALA A N 1
ATOM 1226 C CA . ALA A 1 159 ? -21.190 -3.331 20.417 1.00 89.00 159 ALA A CA 1
ATOM 1227 C C . ALA A 1 159 ? -21.432 -3.979 21.792 1.00 89.00 159 ALA A C 1
ATOM 1229 O O . ALA A 1 159 ? -22.511 -3.822 22.360 1.00 89.00 159 ALA A O 1
ATOM 1230 N N . LEU A 1 160 ? -20.424 -4.657 22.349 1.00 87.19 160 LEU A N 1
ATOM 1231 C CA . LEU A 1 160 ? -20.490 -5.279 23.677 1.00 87.19 160 LEU A CA 1
ATOM 1232 C C . LEU A 1 160 ? -20.346 -4.267 24.828 1.00 87.19 160 LEU A C 1
ATOM 1234 O O . LEU A 1 160 ? -20.810 -4.516 25.945 1.00 87.19 160 LEU A O 1
ATOM 1238 N N . SER A 1 161 ? -19.733 -3.110 24.573 1.00 85.75 161 SER A N 1
ATOM 1239 C CA . SER A 1 161 ? -19.549 -2.063 25.578 1.00 85.75 161 SER A CA 1
ATOM 1240 C C . SER A 1 161 ? -20.878 -1.461 26.045 1.00 85.75 161 SER A C 1
ATOM 1242 O O . SER A 1 161 ? -21.638 -0.906 25.261 1.00 85.75 161 SER A O 1
ATOM 1244 N N . ARG A 1 162 ? -21.135 -1.449 27.358 1.00 78.88 162 ARG A N 1
ATOM 1245 C CA . ARG A 1 162 ? -22.340 -0.809 27.930 1.00 78.88 162 ARG A CA 1
ATOM 1246 C C . ARG A 1 162 ? -22.205 0.702 28.140 1.00 78.88 162 ARG A C 1
ATOM 1248 O O . ARG A 1 162 ? -23.211 1.394 28.245 1.00 78.88 162 ARG A O 1
ATOM 1255 N N . VAL A 1 163 ? -20.976 1.216 28.220 1.00 77.50 163 VAL A N 1
ATOM 1256 C CA . VAL A 1 163 ? -20.695 2.569 28.742 1.00 77.50 163 VAL A CA 1
ATOM 1257 C C . VAL A 1 163 ? -20.274 3.551 27.643 1.00 77.50 163 VAL A C 1
ATOM 1259 O O . VAL A 1 163 ? -20.519 4.748 27.766 1.00 77.50 163 VAL A O 1
ATOM 1262 N N . ALA A 1 164 ? -19.697 3.069 26.536 1.00 79.62 164 ALA A N 1
ATOM 1263 C CA . ALA A 1 164 ? -19.196 3.931 25.459 1.00 79.62 164 ALA A CA 1
ATOM 1264 C C . ALA A 1 164 ? -19.527 3.430 24.042 1.00 79.62 164 ALA A C 1
ATOM 1266 O O . ALA A 1 164 ? -18.922 3.903 23.079 1.00 79.62 164 ALA A O 1
ATOM 1267 N N . SER A 1 165 ? -20.504 2.521 23.897 1.00 82.62 165 SER A N 1
ATOM 1268 C CA . SER A 1 165 ? -20.821 1.848 22.626 1.00 82.62 165 SER A CA 1
ATOM 1269 C C . SER A 1 165 ? -20.875 2.794 21.427 1.00 82.62 165 SER A C 1
ATOM 1271 O O . SER A 1 165 ? -20.124 2.634 20.474 1.00 82.62 165 SER A O 1
ATOM 1273 N N . ARG A 1 166 ? -21.676 3.866 21.503 1.00 86.19 166 ARG A N 1
ATOM 1274 C CA . ARG A 1 166 ? -21.841 4.816 20.388 1.00 86.19 166 ARG A CA 1
ATOM 1275 C C . ARG A 1 166 ? -20.531 5.479 19.946 1.00 86.19 166 ARG A C 1
ATOM 1277 O O . ARG A 1 166 ? -20.318 5.658 18.750 1.00 86.19 166 ARG A O 1
ATOM 1284 N N . GLN A 1 167 ? -19.665 5.852 20.889 1.00 86.50 167 GLN A N 1
ATOM 1285 C CA . GLN A 1 167 ? -18.390 6.505 20.576 1.00 86.50 167 GLN A CA 1
ATOM 1286 C C . GLN A 1 167 ? -17.400 5.516 19.954 1.00 86.50 167 GLN A C 1
ATOM 1288 O O . GLN A 1 167 ? -16.761 5.835 18.955 1.00 86.50 167 GLN A O 1
ATOM 1293 N N . LEU A 1 168 ? -17.314 4.307 20.507 1.00 87.56 168 LEU A N 1
ATOM 1294 C CA . LEU A 1 168 ? -16.405 3.262 20.037 1.00 87.56 168 LEU A CA 1
ATOM 1295 C C . LEU A 1 168 ? -16.830 2.689 18.679 1.00 87.56 168 LEU A C 1
ATOM 1297 O O . LEU A 1 168 ? -15.988 2.471 17.809 1.00 87.56 168 LEU A O 1
ATOM 1301 N N . THR A 1 169 ? -18.137 2.543 18.452 1.00 88.62 169 THR A N 1
ATOM 1302 C CA . THR A 1 169 ? -18.687 2.120 17.159 1.00 88.62 169 THR A CA 1
ATOM 1303 C C . THR A 1 169 ? -18.325 3.128 16.077 1.00 88.62 169 THR A C 1
ATOM 1305 O O . THR A 1 169 ? -17.882 2.734 15.000 1.00 88.62 169 THR A O 1
ATOM 1308 N N . ARG A 1 170 ? -18.426 4.431 16.379 1.00 89.62 170 ARG A N 1
ATOM 1309 C CA . ARG A 1 170 ? -18.002 5.488 15.456 1.00 89.62 170 ARG A CA 1
ATOM 1310 C C . ARG A 1 170 ? -16.505 5.414 15.155 1.00 89.62 170 ARG A C 1
ATOM 1312 O O . ARG A 1 170 ? -16.140 5.442 13.989 1.00 89.62 170 ARG A O 1
ATOM 1319 N N . VAL A 1 171 ? -15.654 5.249 16.172 1.00 88.44 171 VAL A N 1
ATOM 1320 C CA . VAL A 1 171 ? -14.200 5.084 15.974 1.00 88.44 171 VAL A CA 1
ATOM 1321 C C . VAL A 1 171 ? -13.900 3.905 15.045 1.00 88.44 171 VAL A C 1
ATOM 1323 O O . VAL A 1 171 ? -13.152 4.057 14.084 1.00 88.44 171 VAL A O 1
ATOM 1326 N N . SER A 1 172 ? -14.519 2.748 15.283 1.00 90.00 172 SER A N 1
ATOM 1327 C CA . SER A 1 172 ? -14.315 1.557 14.450 1.00 90.00 172 SER A CA 1
ATOM 1328 C C . SER A 1 172 ? -14.859 1.725 13.022 1.00 90.00 172 SER A C 1
ATOM 1330 O O . SER A 1 172 ? -14.299 1.192 12.064 1.00 90.00 172 SER A O 1
ATOM 1332 N N . GLN A 1 173 ? -15.951 2.472 12.842 1.00 91.69 173 GLN A N 1
ATOM 1333 C CA . GLN A 1 173 ? -16.498 2.785 11.520 1.00 91.69 173 GLN A CA 1
ATOM 1334 C C . GLN A 1 173 ? -15.594 3.747 10.738 1.00 91.69 173 GLN A C 1
ATOM 1336 O O . GLN A 1 173 ? -15.309 3.500 9.562 1.00 91.69 173 GLN A O 1
ATOM 1341 N N . ASP A 1 174 ? -15.111 4.801 11.393 1.00 92.81 174 ASP A N 1
ATOM 1342 C CA . ASP A 1 174 ? -14.208 5.788 10.803 1.00 92.81 174 ASP A CA 1
ATOM 1343 C C . ASP A 1 174 ? -12.864 5.131 10.427 1.00 92.81 174 ASP A C 1
ATOM 1345 O O . ASP A 1 174 ? -12.359 5.349 9.325 1.00 92.81 174 ASP A O 1
ATOM 1349 N N . MET A 1 175 ? -12.336 4.233 11.271 1.00 91.12 175 MET A N 1
ATOM 1350 C CA . MET A 1 175 ? -11.157 3.408 10.956 1.00 91.12 175 MET A CA 1
ATOM 1351 C C . MET A 1 175 ? -11.373 2.523 9.727 1.00 91.12 175 MET A C 1
ATOM 1353 O O . MET A 1 175 ? -10.536 2.520 8.828 1.00 91.12 175 MET A O 1
ATOM 1357 N N . GLY A 1 176 ? -12.508 1.821 9.647 1.00 92.88 176 GLY A N 1
ATOM 1358 C CA . GLY A 1 176 ? -12.845 1.013 8.471 1.00 92.88 176 GLY A CA 1
ATOM 1359 C C . GLY A 1 176 ? -12.963 1.845 7.191 1.00 92.88 176 GLY A C 1
ATOM 1360 O O . GLY A 1 176 ? -12.544 1.406 6.126 1.00 92.88 176 GLY A O 1
ATOM 1361 N N . THR A 1 177 ? -13.474 3.073 7.295 1.00 94.31 177 THR A N 1
ATOM 1362 C CA . THR A 1 177 ? -13.576 3.997 6.156 1.00 94.31 177 THR A CA 1
ATOM 1363 C C . THR A 1 177 ? -12.200 4.475 5.691 1.00 94.31 177 THR A C 1
ATOM 1365 O O . THR A 1 177 ? -11.941 4.527 4.489 1.00 94.31 177 THR A O 1
ATOM 1368 N N . ALA A 1 178 ? -11.305 4.820 6.623 1.00 93.00 178 ALA A N 1
ATOM 1369 C CA . ALA A 1 178 ? -9.929 5.191 6.297 1.00 93.00 178 ALA A CA 1
ATOM 1370 C C . ALA A 1 178 ? -9.192 4.026 5.620 1.00 93.00 178 ALA A C 1
ATOM 1372 O O . ALA A 1 178 ? -8.550 4.221 4.590 1.00 93.00 178 ALA A O 1
ATOM 1373 N N . LEU A 1 179 ? -9.354 2.813 6.148 1.00 92.94 179 LEU A N 1
ATOM 1374 C CA . LEU A 1 179 ? -8.720 1.611 5.618 1.00 92.94 179 LEU A CA 1
ATOM 1375 C C . LEU A 1 179 ? -9.246 1.225 4.232 1.00 92.94 179 LEU A C 1
ATOM 1377 O O . LEU A 1 179 ? -8.451 0.909 3.353 1.00 92.94 179 LEU A O 1
ATOM 1381 N N . GLY A 1 180 ? -10.556 1.348 3.995 1.00 93.31 180 GLY A N 1
ATOM 1382 C CA . GLY A 1 180 ? -11.150 1.095 2.680 1.00 93.31 180 GLY A CA 1
ATOM 1383 C C . GLY A 1 180 ? -10.562 1.980 1.575 1.00 93.31 180 GLY A C 1
ATOM 1384 O O . GLY A 1 180 ? -10.334 1.504 0.465 1.00 93.31 180 GLY A O 1
ATOM 1385 N N . LYS A 1 181 ? -10.223 3.242 1.884 1.00 92.56 181 LYS A N 1
ATOM 1386 C CA . LYS A 1 181 ? -9.531 4.137 0.936 1.00 92.56 181 LYS A CA 1
ATOM 1387 C C . LYS A 1 181 ? -8.122 3.645 0.607 1.00 92.56 181 LYS A C 1
ATOM 1389 O O . LYS A 1 181 ? -7.717 3.708 -0.549 1.00 92.56 181 LYS A O 1
ATOM 1394 N N . VAL A 1 182 ? -7.387 3.151 1.606 1.00 93.00 182 VAL A N 1
ATOM 1395 C CA . VAL A 1 182 ? -6.048 2.579 1.394 1.00 93.00 182 VAL A CA 1
ATOM 1396 C C . VAL A 1 182 ? -6.142 1.303 0.563 1.00 93.00 182 VAL A C 1
ATOM 1398 O O . VAL A 1 182 ? -5.379 1.155 -0.384 1.00 93.00 182 VAL A O 1
ATOM 1401 N N . ASN A 1 183 ? -7.106 0.426 0.864 1.00 94.69 183 ASN A N 1
ATOM 1402 C CA . ASN A 1 183 ? -7.340 -0.811 0.118 1.00 94.69 183 ASN A CA 1
ATOM 1403 C C . ASN A 1 183 ? -7.650 -0.522 -1.366 1.00 94.69 183 ASN A C 1
ATOM 1405 O O . ASN A 1 183 ? -7.062 -1.110 -2.270 1.00 94.69 183 ASN A O 1
ATOM 1409 N N . GLN A 1 184 ? -8.505 0.465 -1.643 1.00 94.12 184 GLN A N 1
ATOM 1410 C CA . GLN A 1 184 ? -8.772 0.888 -3.018 1.00 94.12 184 GLN A CA 1
ATOM 1411 C C . GLN A 1 184 ? -7.508 1.416 -3.720 1.00 94.12 184 GLN A C 1
ATOM 1413 O O . GLN A 1 184 ? -7.225 1.015 -4.848 1.00 94.12 184 GLN A O 1
ATOM 1418 N N . ALA A 1 185 ? -6.734 2.278 -3.053 1.00 93.75 185 ALA A N 1
ATOM 1419 C CA . ALA A 1 185 ? -5.525 2.864 -3.627 1.00 93.75 185 ALA A CA 1
ATOM 1420 C C . ALA A 1 185 ? -4.429 1.818 -3.901 1.00 93.75 185 ALA A C 1
ATOM 1422 O O . ALA A 1 185 ? -3.815 1.852 -4.965 1.00 93.75 185 ALA A O 1
ATOM 1423 N N . ILE A 1 186 ? -4.195 0.867 -2.984 1.00 95.44 186 ILE A N 1
ATOM 1424 C CA . ILE A 1 186 ? -3.179 -0.180 -3.187 1.00 95.44 186 ILE A CA 1
ATOM 1425 C C . ILE A 1 186 ? -3.584 -1.130 -4.312 1.00 95.44 186 ILE A C 1
ATOM 1427 O O . ILE A 1 186 ? -2.730 -1.552 -5.085 1.00 95.44 186 ILE A O 1
ATOM 1431 N N . ASN A 1 187 ? -4.879 -1.438 -4.440 1.00 94.94 187 ASN A N 1
ATOM 1432 C CA . ASN A 1 187 ? -5.360 -2.288 -5.519 1.00 94.94 187 ASN A CA 1
ATOM 1433 C C . ASN A 1 187 ? -5.170 -1.589 -6.860 1.00 94.94 187 ASN A C 1
ATOM 1435 O O . ASN A 1 187 ? -4.628 -2.209 -7.767 1.00 94.94 187 ASN A O 1
ATOM 1439 N N . GLN A 1 188 ? -5.521 -0.305 -6.975 1.00 94.00 188 GLN A N 1
ATOM 1440 C CA . GLN A 1 188 ? -5.260 0.463 -8.194 1.00 94.00 188 GLN A CA 1
ATOM 1441 C C . GLN A 1 188 ? -3.769 0.452 -8.551 1.00 94.00 188 GLN A C 1
ATOM 1443 O O . GLN A 1 188 ? -3.405 0.057 -9.656 1.00 94.00 188 GLN A O 1
ATOM 1448 N N . TYR A 1 189 ? -2.904 0.782 -7.589 1.00 94.75 189 TYR A N 1
ATOM 1449 C CA . TYR A 1 189 ? -1.460 0.793 -7.809 1.00 94.75 189 TYR A CA 1
ATOM 1450 C C . TYR A 1 189 ? -0.918 -0.577 -8.228 1.00 94.75 189 TYR A C 1
ATOM 1452 O O . TYR A 1 189 ? -0.099 -0.671 -9.139 1.00 94.75 189 TYR A O 1
ATOM 1460 N N . ARG A 1 190 ? -1.409 -1.660 -7.616 1.00 95.56 190 ARG A N 1
ATOM 1461 C CA . ARG A 1 190 ? -1.037 -3.025 -7.991 1.00 95.56 190 ARG A CA 1
ATOM 1462 C C . ARG A 1 190 ? -1.337 -3.313 -9.461 1.00 95.56 190 ARG A C 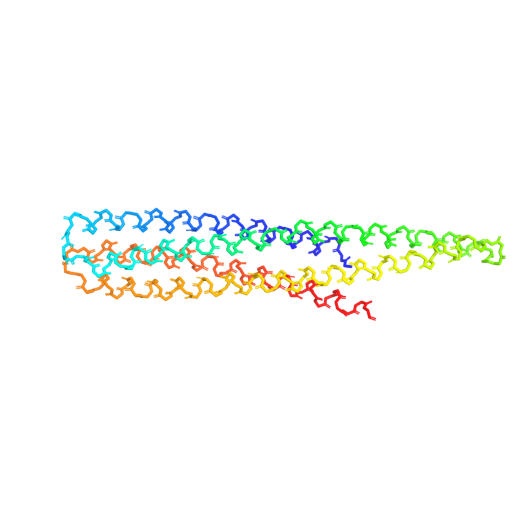1
ATOM 1464 O O . ARG A 1 190 ? -0.466 -3.847 -10.138 1.00 95.56 190 ARG A O 1
ATOM 1471 N N . HIS A 1 191 ? -2.520 -2.940 -9.953 1.00 94.31 191 HIS A N 1
ATOM 1472 C CA . HIS A 1 191 ? -2.877 -3.143 -11.362 1.00 94.31 191 HIS A CA 1
ATOM 1473 C C . HIS A 1 191 ? -1.913 -2.387 -12.286 1.00 94.31 191 HIS A C 1
ATOM 1475 O O . HIS A 1 191 ? -1.467 -2.941 -13.290 1.00 94.31 191 HIS A O 1
ATOM 1481 N N . THR A 1 192 ? -1.532 -1.159 -11.922 1.00 92.81 192 THR A N 1
ATOM 1482 C CA . THR A 1 192 ? -0.542 -0.364 -12.664 1.00 92.81 192 THR A CA 1
ATOM 1483 C C . THR A 1 192 ? 0.828 -1.049 -12.688 1.00 92.81 192 THR A C 1
ATOM 1485 O O . THR A 1 192 ? 1.423 -1.207 -13.755 1.00 92.81 192 THR A O 1
ATOM 1488 N N . VAL A 1 193 ? 1.317 -1.540 -11.543 1.00 93.12 193 VAL A N 1
ATOM 1489 C CA . VAL A 1 193 ? 2.601 -2.262 -11.469 1.00 93.12 193 VAL A CA 1
ATOM 1490 C C . VAL A 1 193 ? 2.555 -3.573 -12.263 1.00 93.12 193 VAL A C 1
ATOM 1492 O O . VAL A 1 193 ? 3.493 -3.870 -13.003 1.00 93.12 193 VAL A O 1
ATOM 1495 N N . GLU A 1 194 ? 1.470 -4.345 -12.166 1.00 93.62 194 GLU A N 1
ATOM 1496 C CA . GLU A 1 194 ? 1.284 -5.582 -12.932 1.00 93.62 194 GLU A CA 1
ATOM 1497 C C . GLU A 1 194 ? 1.284 -5.301 -14.440 1.00 93.62 194 GLU A C 1
ATOM 1499 O O . GLU A 1 194 ? 1.990 -5.983 -15.186 1.00 93.62 194 GLU A O 1
ATOM 1504 N N . ALA A 1 195 ? 0.579 -4.261 -14.894 1.00 90.88 195 ALA A N 1
ATOM 1505 C CA . ALA A 1 195 ? 0.559 -3.861 -16.299 1.00 90.88 195 ALA A CA 1
ATOM 1506 C C . ALA A 1 195 ? 1.961 -3.498 -16.817 1.00 90.88 195 ALA A C 1
ATOM 1508 O O . ALA A 1 195 ? 2.346 -3.927 -17.908 1.00 90.88 195 ALA A O 1
ATOM 1509 N N . VAL A 1 196 ? 2.745 -2.756 -16.028 1.00 88.94 196 VAL A N 1
ATOM 1510 C CA . VAL A 1 196 ? 4.139 -2.415 -16.356 1.00 88.94 196 VAL A CA 1
ATOM 1511 C C . VAL A 1 196 ? 5.027 -3.665 -16.373 1.00 88.94 196 VAL A C 1
ATOM 1513 O O . VAL A 1 196 ? 5.853 -3.824 -17.276 1.00 88.94 196 VAL A O 1
ATOM 1516 N N . TYR A 1 197 ? 4.850 -4.587 -15.427 1.00 89.81 197 TYR A N 1
ATOM 1517 C CA . TYR A 1 197 ? 5.597 -5.847 -15.381 1.00 89.81 197 TYR A CA 1
ATOM 1518 C C . TYR A 1 197 ? 5.345 -6.729 -16.609 1.00 89.81 197 TYR A C 1
ATOM 1520 O O . TYR A 1 197 ? 6.293 -7.254 -17.202 1.00 89.81 197 TYR A O 1
ATOM 1528 N N . HIS A 1 198 ? 4.086 -6.861 -17.029 1.00 88.00 198 HIS A N 1
ATOM 1529 C CA . HIS A 1 198 ? 3.718 -7.693 -18.176 1.00 88.00 198 HIS A CA 1
ATOM 1530 C C . HIS A 1 198 ? 4.320 -7.145 -19.473 1.00 88.00 198 HIS A C 1
ATOM 1532 O O . HIS A 1 198 ? 4.899 -7.901 -20.249 1.00 88.00 198 HIS A O 1
ATOM 1538 N N . GLU A 1 199 ? 4.286 -5.827 -19.677 1.00 84.00 199 GLU A N 1
ATOM 1539 C CA . GLU A 1 199 ? 4.921 -5.211 -20.845 1.00 84.00 199 GLU A CA 1
ATOM 1540 C C . GLU A 1 199 ? 6.432 -5.411 -20.902 1.00 84.00 199 GLU A C 1
ATOM 1542 O O . GLU A 1 199 ? 6.976 -5.664 -21.978 1.00 84.00 199 GLU A O 1
ATOM 1547 N N . ASN A 1 200 ? 7.116 -5.274 -19.764 1.00 78.25 200 ASN A N 1
ATOM 1548 C CA . ASN A 1 200 ? 8.558 -5.503 -19.698 1.00 78.25 200 ASN A CA 1
ATOM 1549 C C . ASN A 1 200 ? 8.892 -6.984 -19.934 1.00 78.25 200 ASN A C 1
ATOM 1551 O O . ASN A 1 200 ? 9.897 -7.286 -20.567 1.00 78.25 200 ASN A O 1
ATOM 1555 N N . SER A 1 201 ? 8.019 -7.900 -19.512 1.00 76.62 201 SER A N 1
ATOM 1556 C CA . SER A 1 201 ? 8.201 -9.341 -19.721 1.00 76.62 201 SER A CA 1
ATOM 1557 C C . SER A 1 201 ? 7.996 -9.778 -21.175 1.00 76.62 201 SER A C 1
ATOM 1559 O O . SER A 1 201 ? 8.618 -10.740 -21.602 1.00 76.62 201 SER A O 1
ATOM 1561 N N . THR A 1 202 ? 7.156 -9.079 -21.946 1.00 73.88 202 THR A N 1
ATOM 1562 C CA . THR A 1 202 ? 6.890 -9.400 -23.367 1.00 73.88 202 THR A CA 1
ATOM 1563 C C . THR A 1 202 ? 7.936 -8.881 -24.362 1.00 73.88 202 THR A C 1
ATOM 1565 O O . THR A 1 202 ? 7.815 -9.144 -25.555 1.00 73.88 202 THR A O 1
ATOM 1568 N N . ARG A 1 203 ? 8.923 -8.094 -23.913 1.00 61.94 203 ARG A N 1
ATOM 1569 C CA . ARG A 1 203 ? 9.927 -7.444 -24.782 1.00 61.94 203 ARG A CA 1
ATOM 1570 C C . ARG A 1 203 ? 11.227 -8.236 -24.954 1.00 61.94 203 ARG A C 1
ATOM 1572 O O . ARG A 1 203 ? 12.055 -7.820 -25.759 1.00 61.94 203 ARG A O 1
ATOM 1579 N N . ILE A 1 204 ? 11.382 -9.333 -24.215 1.00 48.34 204 ILE A N 1
ATOM 1580 C CA . ILE A 1 204 ? 12.505 -10.281 -24.283 1.00 48.34 204 ILE A CA 1
ATOM 1581 C C . ILE A 1 204 ? 12.034 -11.513 -25.053 1.00 48.34 204 ILE A C 1
ATOM 1583 O O . ILE A 1 204 ? 12.804 -11.998 -25.909 1.00 48.34 204 ILE A O 1
#

Sequence (204 aa):
MDMERLMDLVDDSHVLNQTLAKALREIDRMALNALVLVKRQGNALAGYGVVAQAFRERAAFLKDAAEAMQALVSPLIQTQMRILAHTRMSNVYVNHMSSTQESCCPSLAAMRQQWAQSTTDREAEARALLEQLLHAVGRVQEGIADQEYVVVNGRIEAALSRVASRQLTRVSQDMGTALGKVNQAINQYRHTVEAVYHENSTRI